Protein AF-A0A6I1QNS4-F1 (afdb_monomer_lite)

Secondary structure (DSSP, 8-state):
--SSHHHHHHHHHHHT------TT--HHHHTSPB--SEEEEEE-BTTBSEEEEEEEE-TTEEEEEEEEE-TTT--EEEEEEETTEEEEE-GGGSS-TTSSTTS---EEEEEEEESS-EEEEEEEEE-TTS----EEEEEEEEEE----SS--S-HHHHT-EEEPB----SS-S----SSS-EEE-S-GGGBEEEHHHHHHHHHHHHHHHHHSTTSPPEEE---B-TTS--TTTTT-TT--SS-TT--BSSEEEEEPPBSSS--SS--SS-EETTEE-S---B-HHHHHHHHHHHTTSTTEEEEE--HHHHHHHHHHHHHHTTT-HHHHHHHHHHEE--SGGGT-TT-SSEEEEEE-SSS-------

Structure (mmCIF, N/CA/C/O backbone):
data_AF-A0A6I1QNS4-F1
#
_entry.id   AF-A0A6I1QNS4-F1
#
loop_
_atom_site.group_PDB
_atom_site.id
_atom_site.type_symbol
_atom_site.label_atom_id
_atom_site.label_alt_id
_atom_site.label_comp_id
_atom_site.label_asym_id
_atom_site.label_entity_id
_atom_site.label_seq_id
_atom_site.pdbx_PDB_ins_code
_atom_site.Cartn_x
_atom_site.Cartn_y
_atom_site.Cartn_z
_atom_site.occupancy
_atom_site.B_iso_or_equiv
_atom_site.auth_seq_id
_atom_site.auth_comp_id
_atom_site.auth_asym_id
_atom_site.auth_atom_id
_atom_site.pdbx_PDB_model_num
ATOM 1 N N . MET A 1 1 ? -56.800 -4.137 6.127 1.00 51.72 1 MET A N 1
ATOM 2 C CA . MET A 1 1 ? -55.961 -4.199 7.348 1.00 51.72 1 MET A CA 1
ATOM 3 C C . MET A 1 1 ? -54.729 -5.123 7.245 1.00 51.72 1 MET A C 1
ATOM 5 O O . MET A 1 1 ? -53.985 -5.207 8.206 1.00 51.72 1 MET A O 1
ATOM 9 N N . ALA A 1 2 ? -54.410 -5.740 6.095 1.00 52.62 2 ALA A N 1
ATOM 10 C CA . ALA A 1 2 ? -53.298 -6.706 5.980 1.00 52.62 2 ALA A CA 1
ATOM 11 C C . ALA A 1 2 ? -51.924 -6.130 5.543 1.00 52.62 2 ALA A C 1
ATOM 13 O O . ALA A 1 2 ? -50.971 -6.883 5.382 1.00 52.62 2 ALA A O 1
ATOM 14 N N . ARG A 1 3 ? -51.786 -4.809 5.337 1.00 49.75 3 ARG A N 1
ATOM 15 C CA . ARG A 1 3 ? -50.535 -4.186 4.838 1.00 49.75 3 ARG A CA 1
ATOM 16 C C . ARG A 1 3 ? -49.610 -3.605 5.918 1.00 49.75 3 ARG A C 1
ATOM 18 O O . ARG A 1 3 ? -48.490 -3.236 5.596 1.00 49.75 3 ARG A O 1
ATOM 25 N N . PHE A 1 4 ? -50.031 -3.575 7.184 1.00 48.12 4 PHE A N 1
ATOM 26 C CA . PHE A 1 4 ? -49.210 -3.050 8.289 1.00 48.12 4 PHE A CA 1
ATOM 27 C C . PHE A 1 4 ? -48.364 -4.115 9.014 1.00 48.12 4 PHE A C 1
ATOM 29 O O . PHE A 1 4 ? -47.411 -3.764 9.700 1.00 48.12 4 PHE A O 1
ATOM 36 N N . ALA A 1 5 ? -48.635 -5.411 8.820 1.00 50.16 5 ALA A N 1
ATOM 37 C CA . ALA A 1 5 ? -47.920 -6.485 9.521 1.00 50.16 5 ALA A CA 1
ATOM 38 C C . ALA A 1 5 ? -46.567 -6.877 8.883 1.00 50.16 5 ALA A C 1
ATOM 40 O O . ALA A 1 5 ? -45.706 -7.430 9.562 1.00 50.16 5 ALA A O 1
ATOM 41 N N . LEU A 1 6 ? -46.335 -6.562 7.601 1.00 46.62 6 LEU A N 1
ATOM 42 C CA . LEU A 1 6 ? -45.093 -6.943 6.906 1.00 46.62 6 LEU A CA 1
ATOM 43 C C . LEU A 1 6 ? -43.906 -6.010 7.222 1.00 46.62 6 LEU A C 1
ATOM 45 O O . LEU A 1 6 ? -42.753 -6.422 7.118 1.00 46.62 6 LEU A O 1
ATOM 49 N N . ALA A 1 7 ? -44.171 -4.768 7.645 1.00 48.00 7 ALA A N 1
ATOM 50 C CA . ALA A 1 7 ? -43.130 -3.782 7.943 1.00 48.00 7 ALA A CA 1
ATOM 51 C C . ALA A 1 7 ? -42.441 -4.021 9.303 1.00 48.00 7 ALA A C 1
ATOM 53 O O . ALA A 1 7 ? -41.241 -3.786 9.430 1.00 48.00 7 ALA A O 1
ATOM 54 N N . CYS A 1 8 ? -43.152 -4.561 10.301 1.00 45.47 8 CYS A N 1
ATOM 55 C CA . CYS A 1 8 ? -42.555 -4.894 11.601 1.00 45.47 8 CYS A CA 1
ATOM 56 C C . CYS A 1 8 ? -41.696 -6.168 11.563 1.00 45.47 8 CYS A C 1
ATOM 58 O O . CYS A 1 8 ? -40.714 -6.260 12.299 1.00 45.47 8 CYS A O 1
ATOM 60 N N . LEU A 1 9 ? -41.998 -7.125 10.676 1.00 42.09 9 LEU A N 1
ATOM 61 C CA . LEU A 1 9 ? -41.215 -8.361 10.568 1.00 42.09 9 LEU A CA 1
ATOM 62 C C . LEU A 1 9 ? -39.842 -8.122 9.911 1.00 42.09 9 LEU A C 1
ATOM 64 O O . LEU A 1 9 ? -38.846 -8.711 10.324 1.00 42.09 9 LEU A O 1
ATOM 68 N N . ALA A 1 10 ? -39.757 -7.192 8.952 1.00 46.44 10 ALA A N 1
ATOM 69 C CA . ALA A 1 10 ? -38.488 -6.808 8.328 1.00 46.44 10 ALA A CA 1
ATOM 70 C C . ALA A 1 10 ? -37.536 -6.086 9.305 1.00 46.44 10 ALA A C 1
ATOM 72 O O . ALA A 1 10 ? -36.325 -6.286 9.235 1.00 46.44 10 ALA A O 1
ATOM 73 N N . ALA A 1 11 ? -38.065 -5.302 10.253 1.00 45.59 11 ALA A N 1
ATOM 74 C CA . ALA A 1 11 ? -37.259 -4.642 11.283 1.00 45.59 11 ALA A CA 1
ATOM 75 C C . ALA A 1 11 ? -36.742 -5.624 12.357 1.00 45.59 11 ALA A C 1
ATOM 77 O O . ALA A 1 11 ? -35.624 -5.466 12.847 1.00 45.59 11 ALA A O 1
ATOM 78 N N . ALA A 1 12 ? -37.505 -6.675 12.678 1.00 42.62 12 ALA A N 1
ATOM 79 C CA . ALA A 1 12 ? -37.111 -7.683 13.667 1.00 42.62 12 ALA A CA 1
ATOM 80 C C . ALA A 1 12 ? -36.077 -8.696 13.131 1.00 42.62 12 ALA A C 1
ATOM 82 O O . ALA A 1 12 ? -35.224 -9.165 13.883 1.00 42.62 12 ALA A O 1
ATOM 83 N N . ILE A 1 13 ? -36.078 -8.988 11.824 1.00 43.97 13 ILE A N 1
ATOM 84 C CA . ILE A 1 13 ? -35.098 -9.905 11.207 1.00 43.97 13 ILE A CA 1
ATOM 85 C C . ILE A 1 13 ? -33.692 -9.276 11.116 1.00 43.97 13 ILE A C 1
ATOM 87 O O . ILE A 1 13 ? -32.691 -9.990 11.154 1.00 43.97 13 ILE A O 1
ATOM 91 N N . VAL A 1 14 ? -33.580 -7.943 11.099 1.00 46.66 14 VAL A N 1
ATOM 92 C CA . VAL A 1 14 ? -32.274 -7.256 11.175 1.00 46.66 14 VAL A CA 1
ATOM 93 C C . VAL A 1 14 ? -31.666 -7.340 12.585 1.00 46.66 14 VAL A C 1
ATOM 95 O O . VAL A 1 14 ? -30.443 -7.345 12.721 1.00 46.66 14 VAL A O 1
ATOM 98 N N . ALA A 1 15 ? -32.491 -7.481 13.629 1.00 45.38 15 ALA A N 1
ATOM 99 C CA . ALA A 1 15 ? -32.039 -7.584 15.019 1.00 45.38 15 ALA A CA 1
ATOM 100 C C . ALA A 1 15 ? -31.653 -9.015 15.445 1.00 45.38 15 ALA A C 1
ATOM 102 O O . ALA A 1 15 ? -30.905 -9.184 16.406 1.00 45.38 15 ALA A O 1
ATOM 103 N N . ALA A 1 16 ? -32.112 -10.039 14.717 1.00 43.81 16 ALA A N 1
ATOM 104 C CA . ALA A 1 16 ? -31.893 -11.449 15.041 1.00 43.81 16 ALA A CA 1
ATOM 105 C C . ALA A 1 16 ? -31.040 -12.192 13.998 1.00 43.81 16 ALA A C 1
ATOM 107 O O . ALA A 1 16 ? -31.174 -13.405 13.829 1.00 43.81 16 ALA A O 1
ATOM 108 N N . ILE A 1 17 ? -30.087 -11.505 13.352 1.00 50.22 17 ILE A N 1
ATOM 109 C CA . ILE A 1 17 ? -28.859 -12.190 12.927 1.00 50.22 17 ILE A CA 1
ATOM 110 C C . ILE A 1 17 ? -28.134 -12.551 14.223 1.00 50.22 17 ILE A C 1
ATOM 112 O O . ILE A 1 17 ? -27.251 -11.831 14.688 1.00 50.22 17 ILE A O 1
ATOM 116 N N . SER A 1 18 ? -28.600 -13.642 14.838 1.00 47.78 18 SER A N 1
ATOM 117 C CA . SER A 1 18 ? -27.928 -14.343 15.914 1.00 47.78 18 SER A CA 1
ATOM 118 C C . SER A 1 18 ? -26.488 -14.499 15.472 1.00 47.78 18 SER A C 1
ATOM 120 O O . SER A 1 18 ? -26.181 -15.108 14.444 1.00 47.78 18 SER A O 1
ATOM 122 N N . LEU A 1 19 ? -25.623 -13.793 16.183 1.00 59.31 19 LEU A N 1
ATOM 123 C CA . LEU A 1 19 ? -24.206 -13.765 15.929 1.00 59.31 19 LEU A CA 1
ATOM 124 C C . LEU A 1 19 ? -23.691 -15.141 16.312 1.00 59.31 19 LEU A C 1
ATOM 126 O O . LEU A 1 19 ? -23.313 -15.340 17.465 1.00 59.31 19 LEU A O 1
ATOM 130 N N . SER A 1 20 ? -23.718 -16.081 15.366 1.00 64.06 20 SER A N 1
ATOM 131 C CA . SER A 1 20 ? -23.067 -17.370 15.551 1.00 64.06 20 SER A CA 1
ATOM 132 C C . SER A 1 20 ? -21.679 -17.108 16.135 1.00 64.06 20 SER A C 1
ATOM 134 O O . SER A 1 20 ? -20.998 -16.184 15.660 1.00 64.06 20 SER A O 1
ATOM 136 N N . PRO A 1 21 ? -21.287 -17.838 17.195 1.00 69.50 21 PRO A N 1
ATOM 137 C CA . PRO A 1 21 ? -19.999 -17.634 17.834 1.00 69.50 21 PRO A CA 1
ATOM 138 C C . PRO A 1 21 ? -18.914 -17.657 16.760 1.00 69.50 21 PRO A C 1
ATOM 140 O O . PRO A 1 21 ? -18.865 -18.553 15.915 1.00 69.50 21 PRO A O 1
ATOM 143 N N . VAL A 1 22 ? -18.102 -16.602 16.737 1.00 76.19 22 VAL A N 1
ATOM 144 C CA . VAL A 1 22 ? -16.990 -16.513 15.796 1.00 76.19 22 VAL A CA 1
ATOM 145 C C . VAL A 1 22 ? -15.891 -17.414 16.363 1.00 76.19 22 VAL A C 1
ATOM 147 O O . VAL A 1 22 ? -15.526 -17.203 17.519 1.00 76.19 22 VAL A O 1
ATOM 150 N N . PRO A 1 23 ? -15.371 -18.398 15.605 1.00 73.56 23 PRO A N 1
ATOM 151 C CA . PRO A 1 23 ? -14.479 -19.437 16.136 1.00 73.56 23 PRO A CA 1
ATOM 152 C C . PRO A 1 23 ? -13.244 -18.904 16.879 1.00 73.56 23 PRO A C 1
ATOM 154 O O . PRO A 1 23 ? -12.744 -19.557 17.786 1.00 73.56 23 PRO A O 1
ATOM 157 N N . ASP A 1 24 ? -12.787 -17.704 16.516 1.00 75.81 24 ASP A N 1
ATOM 158 C CA . ASP A 1 24 ? -11.538 -17.105 16.995 1.00 75.81 24 ASP A CA 1
ATOM 159 C C . ASP A 1 24 ? -11.734 -16.048 18.104 1.00 75.81 24 ASP A C 1
ATOM 161 O O . ASP A 1 24 ? -10.838 -15.242 18.374 1.00 75.81 24 ASP A O 1
ATOM 165 N N . GLU A 1 25 ? -12.911 -15.983 18.732 1.00 85.56 25 GLU A N 1
ATOM 166 C CA . GLU A 1 25 ? -13.167 -15.026 19.811 1.00 85.56 25 GLU A CA 1
ATOM 167 C C . GLU A 1 25 ? -12.559 -15.499 21.142 1.00 85.56 25 GLU A C 1
ATOM 169 O O . GLU A 1 25 ? -13.050 -16.428 21.779 1.00 85.56 25 GLU A O 1
ATOM 174 N N . THR A 1 26 ? -11.486 -14.837 21.588 1.00 88.12 26 THR A N 1
ATOM 175 C CA . THR A 1 26 ? -10.891 -15.103 22.906 1.00 88.12 26 THR A CA 1
ATOM 176 C C . THR A 1 26 ? -11.773 -14.553 24.028 1.00 88.12 26 THR A C 1
ATOM 178 O O . THR A 1 26 ? -12.468 -13.552 23.845 1.00 88.12 26 THR A O 1
ATOM 181 N N . ALA A 1 27 ? -11.690 -15.145 25.225 1.00 86.88 27 ALA A N 1
ATOM 182 C CA . ALA A 1 27 ? -12.398 -14.645 26.409 1.00 86.88 27 ALA A CA 1
ATOM 183 C C . ALA A 1 27 ? -12.079 -13.165 26.696 1.00 86.88 27 ALA A C 1
ATOM 185 O O . ALA A 1 27 ? -12.963 -12.378 27.024 1.00 86.88 27 ALA A O 1
ATOM 186 N N . GLU A 1 28 ? -10.825 -12.760 26.487 1.00 86.88 28 GLU A N 1
ATOM 187 C CA . GLU A 1 28 ? -10.403 -11.370 26.659 1.00 86.88 28 GLU A CA 1
ATOM 188 C C . GLU A 1 28 ? -11.039 -10.422 25.629 1.00 86.88 28 GLU A C 1
ATOM 190 O O . GLU A 1 28 ? -11.330 -9.273 25.945 1.00 86.88 28 GLU A O 1
ATOM 195 N N . ALA A 1 29 ? -11.246 -10.869 24.385 1.00 86.12 29 ALA A N 1
ATOM 196 C CA . ALA A 1 29 ? -11.962 -10.076 23.388 1.00 86.12 29 ALA A CA 1
ATOM 197 C C . ALA A 1 29 ? -13.460 -9.994 23.719 1.00 86.12 29 ALA A C 1
ATOM 199 O O . ALA A 1 29 ? -14.061 -8.933 23.548 1.00 86.12 29 ALA A O 1
ATOM 200 N N . ALA A 1 30 ? -14.044 -11.085 24.226 1.00 89.69 30 ALA A N 1
ATOM 201 C CA . ALA A 1 30 ? -15.447 -11.159 24.633 1.00 89.69 30 ALA A CA 1
ATOM 202 C C . ALA A 1 30 ? -15.786 -10.225 25.810 1.00 89.69 30 ALA A C 1
ATOM 204 O O . ALA A 1 30 ? -16.920 -9.758 25.908 1.00 89.69 30 ALA A O 1
ATOM 205 N N . ALA A 1 31 ? -14.804 -9.904 26.661 1.00 93.00 31 ALA A N 1
ATOM 206 C CA . ALA A 1 31 ? -14.949 -8.940 27.752 1.00 93.00 31 ALA A CA 1
ATOM 207 C C . ALA A 1 31 ? -15.070 -7.477 27.275 1.00 93.00 31 ALA A C 1
ATOM 209 O O . ALA A 1 31 ? -15.537 -6.621 28.026 1.00 93.00 31 ALA A O 1
ATOM 210 N N . CYS A 1 32 ? -14.671 -7.171 26.035 1.00 94.81 32 CYS A N 1
ATOM 211 C CA . CYS A 1 32 ? -14.735 -5.817 25.491 1.00 94.81 32 CYS A CA 1
ATOM 212 C C . CYS A 1 32 ? -16.101 -5.516 24.846 1.00 94.81 32 CYS A C 1
ATOM 214 O O . CYS A 1 32 ? -16.663 -6.361 24.135 1.00 94.81 32 CYS A O 1
ATOM 216 N N . PRO A 1 33 ? -16.634 -4.288 25.005 1.00 95.12 33 PRO A N 1
ATOM 217 C CA . PRO A 1 33 ? -17.876 -3.882 24.362 1.00 95.12 33 PRO A CA 1
ATOM 218 C C . PRO A 1 33 ? -17.777 -3.991 22.838 1.00 95.12 33 PRO A C 1
ATOM 220 O O . PRO A 1 33 ? -16.801 -3.568 22.215 1.00 95.12 33 PRO A O 1
ATOM 223 N N . PHE A 1 34 ? -18.821 -4.538 22.215 1.00 94.94 34 PHE A N 1
ATOM 224 C CA . PHE A 1 34 ? -18.910 -4.593 20.760 1.00 94.94 34 PHE A CA 1
ATOM 225 C C . PHE A 1 34 ? -19.154 -3.198 20.174 1.00 94.94 34 PHE A C 1
ATOM 227 O O . PHE A 1 34 ? -19.971 -2.426 20.686 1.00 94.94 34 PHE A O 1
ATOM 234 N N . ARG A 1 35 ? -18.474 -2.895 19.064 1.00 95.62 35 ARG A N 1
ATOM 235 C CA . ARG A 1 35 ? -18.702 -1.685 18.269 1.00 95.62 35 ARG A CA 1
ATOM 236 C C . ARG A 1 35 ? -18.952 -2.054 16.811 1.00 95.62 35 ARG A C 1
ATOM 238 O O . ARG A 1 35 ? -18.122 -2.678 16.150 1.00 95.62 35 ARG A O 1
ATOM 245 N N . ALA A 1 36 ? -20.128 -1.672 16.320 1.00 93.62 36 ALA A N 1
ATOM 246 C CA . ALA A 1 36 ? -20.493 -1.813 14.916 1.00 93.62 36 ALA A CA 1
ATOM 247 C C . ALA A 1 36 ? -19.760 -0.768 14.047 1.00 93.62 36 ALA A C 1
ATOM 249 O O . ALA A 1 36 ? -19.302 0.249 14.578 1.00 93.62 36 ALA A O 1
ATOM 250 N N . PRO A 1 37 ? -19.671 -0.969 12.717 1.00 94.31 37 PRO A N 1
ATOM 251 C CA . PRO A 1 37 ? -19.212 0.072 11.801 1.00 94.31 37 PRO A CA 1
ATOM 252 C C . PRO A 1 37 ? -19.987 1.380 12.005 1.00 94.31 37 PRO A C 1
ATOM 254 O O . PRO A 1 37 ? -21.213 1.369 12.098 1.00 94.31 37 PRO A O 1
ATOM 257 N N . GLY A 1 38 ? -19.273 2.497 12.096 1.00 94.19 38 GLY A N 1
ATOM 258 C CA . GLY A 1 38 ? -19.829 3.792 12.468 1.00 94.19 38 GLY A CA 1
ATOM 259 C C . GLY A 1 38 ? -18.807 4.684 13.164 1.00 94.19 38 GLY A C 1
ATOM 260 O O . GLY A 1 38 ? -17.620 4.369 13.223 1.00 94.19 38 GLY A O 1
ATOM 261 N N . ASN A 1 39 ? -19.285 5.812 13.678 1.00 93.75 39 ASN A N 1
ATOM 262 C CA . ASN A 1 39 ? -18.501 6.721 14.501 1.00 93.75 39 ASN A CA 1
ATOM 263 C C . ASN A 1 39 ? -19.043 6.690 15.923 1.00 93.75 39 ASN A C 1
ATOM 265 O O . ASN A 1 39 ? -20.248 6.839 16.112 1.00 93.75 39 ASN A O 1
ATOM 269 N N . HIS A 1 40 ? -18.151 6.552 16.893 1.00 93.31 40 HIS A N 1
ATOM 270 C CA . HIS A 1 40 ? -18.481 6.447 18.307 1.00 93.31 40 HIS A CA 1
ATOM 271 C C . HIS A 1 40 ? -17.692 7.513 19.066 1.00 93.31 40 HIS A C 1
ATOM 273 O O . HIS A 1 40 ? -16.488 7.658 18.848 1.00 93.31 40 HIS A O 1
ATOM 279 N N . GLY A 1 41 ? -18.378 8.303 19.890 1.00 91.00 41 GLY A N 1
ATOM 280 C CA . GLY A 1 41 ? -17.734 9.246 20.803 1.00 91.00 41 GLY A CA 1
ATOM 281 C C . GLY A 1 41 ? -17.367 8.520 22.087 1.00 91.00 41 GLY A C 1
ATOM 282 O O . GLY A 1 41 ? -18.236 7.915 22.708 1.00 91.00 41 GLY A O 1
ATOM 283 N N . GLU A 1 42 ? -16.096 8.566 22.459 1.00 92.00 42 GLU A N 1
ATOM 284 C CA . GLU A 1 42 ? -15.540 7.837 23.596 1.00 92.00 42 GLU A CA 1
ATOM 285 C C . GLU A 1 42 ? -14.620 8.772 24.399 1.00 92.00 42 GLU A C 1
ATOM 287 O O . GLU A 1 42 ? -14.333 9.904 23.988 1.00 92.00 42 GLU A O 1
ATOM 292 N N . ARG A 1 43 ? -14.176 8.337 25.578 1.00 89.00 43 ARG A N 1
ATOM 293 C CA . ARG A 1 43 ? -13.316 9.147 26.444 1.00 89.00 43 ARG A CA 1
ATOM 294 C C . ARG A 1 43 ? -12.463 8.255 27.334 1.00 89.00 43 ARG A C 1
ATOM 296 O O . ARG A 1 43 ? -13.002 7.464 28.102 1.00 89.00 43 ARG A O 1
ATOM 303 N N . LEU A 1 44 ? -11.151 8.479 27.296 1.00 84.94 44 LEU A N 1
ATOM 304 C CA . LEU A 1 44 ? -10.251 7.960 28.321 1.00 84.94 44 LEU A CA 1
ATOM 305 C C . LEU A 1 44 ? -10.409 8.793 29.599 1.00 84.94 44 LEU A C 1
ATOM 307 O O . LEU A 1 44 ? -10.711 9.989 29.540 1.00 84.94 44 LEU A O 1
ATOM 311 N N . THR A 1 45 ? -10.173 8.185 30.761 1.00 82.38 45 THR A N 1
ATOM 312 C CA . THR A 1 45 ? -10.156 8.876 32.064 1.00 82.38 45 THR A CA 1
ATOM 313 C C . THR A 1 45 ? -8.836 8.623 32.783 1.00 82.38 45 THR A C 1
ATOM 315 O O . THR A 1 45 ? -8.075 7.738 32.408 1.00 82.38 45 THR A O 1
ATOM 318 N N . SER A 1 46 ? -8.533 9.380 33.839 1.00 77.50 46 SER A N 1
ATOM 319 C CA . SER A 1 46 ? -7.234 9.260 34.532 1.00 77.50 46 SER A CA 1
ATOM 320 C C . SER A 1 46 ? -7.106 7.929 35.268 1.00 77.50 46 SER A C 1
ATOM 322 O O . SER A 1 46 ? -6.016 7.392 35.418 1.00 77.50 46 SER A O 1
ATOM 324 N N . SER A 1 47 ? -8.244 7.362 35.663 1.00 77.25 47 SER A N 1
ATOM 325 C CA . SER A 1 47 ? -8.382 6.012 36.205 1.00 77.25 47 SER A CA 1
ATOM 326 C C . SER A 1 47 ? -8.379 4.906 35.142 1.00 77.25 47 SER A C 1
ATOM 328 O O . SER A 1 47 ? -8.373 3.729 35.497 1.00 77.25 47 SER A O 1
ATOM 330 N N . LYS A 1 48 ? -8.419 5.254 33.848 1.00 82.38 48 LYS A N 1
ATOM 331 C CA . LYS A 1 48 ? -8.556 4.316 32.731 1.00 82.38 48 LYS A CA 1
ATOM 332 C C . LYS A 1 48 ? -7.816 4.832 31.494 1.00 82.38 48 LYS A C 1
ATOM 334 O O . LYS A 1 48 ? -8.402 5.431 30.594 1.00 82.38 48 LYS A O 1
ATOM 339 N N . LEU A 1 49 ? -6.517 4.546 31.442 1.00 86.81 49 LEU A N 1
ATOM 340 C CA . LEU A 1 49 ? -5.638 4.935 30.331 1.00 86.81 49 LEU A CA 1
ATOM 341 C C . LEU A 1 49 ? -5.775 4.037 29.094 1.00 86.81 49 LEU A C 1
ATOM 343 O O . LEU A 1 49 ? -5.091 4.254 28.098 1.00 86.81 49 LEU A O 1
ATOM 347 N N . THR A 1 50 ? -6.627 3.012 29.147 1.00 91.56 50 THR A N 1
ATOM 348 C CA . THR A 1 50 ? -6.889 2.111 28.023 1.00 91.56 50 THR A CA 1
ATOM 349 C C . THR A 1 50 ? -8.368 1.760 27.951 1.00 91.56 50 THR A C 1
ATOM 351 O O . THR A 1 50 ? -8.949 1.242 28.905 1.00 91.56 50 THR A O 1
ATOM 354 N N . ASP A 1 51 ? -8.963 1.998 26.791 1.00 94.19 51 ASP A N 1
ATOM 355 C CA . ASP A 1 51 ? -10.245 1.442 26.390 1.00 94.19 51 ASP A CA 1
ATOM 356 C C . ASP A 1 51 ? -10.030 0.210 25.519 1.00 94.19 51 ASP A C 1
ATOM 358 O O . ASP A 1 51 ? -9.033 0.094 24.806 1.00 94.19 51 ASP A O 1
ATOM 362 N N . CYS A 1 52 ? -10.993 -0.706 25.545 1.00 96.12 52 CYS A N 1
ATOM 363 C CA . CYS A 1 52 ? -11.004 -1.844 24.645 1.00 96.12 52 CYS A CA 1
ATOM 364 C C . CYS A 1 52 ? -12.366 -2.003 23.979 1.00 96.12 52 CYS A C 1
ATOM 366 O O . CYS A 1 52 ? -13.409 -1.714 24.565 1.00 96.12 52 CYS A O 1
ATOM 368 N N . PHE A 1 53 ? -12.346 -2.492 22.747 1.00 96.25 53 PHE A N 1
ATOM 369 C CA . PHE A 1 53 ? -13.510 -2.700 21.906 1.00 96.25 53 PHE A CA 1
ATOM 370 C C . PHE A 1 53 ? -13.385 -4.011 21.160 1.00 96.25 53 PHE A C 1
ATOM 372 O O . PHE A 1 53 ? -12.293 -4.462 20.814 1.00 96.25 53 PHE A O 1
ATOM 379 N N . ARG A 1 54 ? -14.531 -4.595 20.841 1.00 95.31 54 ARG A N 1
ATOM 380 C CA . ARG A 1 54 ? -14.616 -5.769 19.990 1.00 95.31 54 ARG A CA 1
ATOM 381 C C . ARG A 1 54 ? -15.174 -5.385 18.625 1.00 95.31 54 ARG A C 1
ATOM 383 O O . ARG A 1 54 ? -16.291 -4.874 18.527 1.00 95.31 54 ARG A O 1
ATOM 390 N N . VAL A 1 55 ? -14.410 -5.664 17.570 1.00 95.12 55 VAL A N 1
ATOM 391 C CA . VAL A 1 55 ? -14.752 -5.343 16.177 1.00 95.12 55 VAL A CA 1
ATOM 392 C C . VAL A 1 55 ? -14.789 -6.623 15.353 1.00 95.12 55 VAL A C 1
ATOM 394 O O . VAL A 1 55 ? -13.850 -7.415 15.367 1.00 95.12 55 VAL A O 1
ATOM 397 N N . ARG A 1 56 ? -15.878 -6.840 14.613 1.00 93.44 56 ARG A N 1
ATOM 398 C CA . ARG A 1 56 ? -16.015 -7.996 13.715 1.00 93.44 56 ARG A CA 1
ATOM 399 C C . ARG A 1 56 ? -15.623 -7.632 12.294 1.00 93.44 56 ARG A C 1
ATOM 401 O O . ARG A 1 56 ? -16.093 -6.629 11.765 1.00 93.44 56 ARG A O 1
ATOM 408 N N . ALA A 1 57 ? -14.841 -8.498 11.663 1.00 91.31 57 ALA A N 1
ATOM 409 C CA . ALA A 1 57 ? -14.542 -8.430 10.241 1.00 91.31 57 ALA A CA 1
ATOM 410 C C . ALA A 1 57 ? -15.036 -9.696 9.539 1.00 91.31 57 ALA A C 1
ATOM 412 O O . ALA A 1 57 ? -14.923 -10.804 10.069 1.00 91.31 57 ALA A O 1
ATOM 413 N N . ARG A 1 58 ? -15.610 -9.526 8.347 1.00 92.06 58 ARG A N 1
ATOM 414 C CA . ARG A 1 58 ? -16.074 -10.643 7.516 1.00 92.06 58 ARG A CA 1
ATOM 415 C C . ARG A 1 58 ? -15.004 -11.014 6.481 1.00 92.06 58 ARG A C 1
ATOM 417 O O . ARG A 1 58 ? -14.213 -10.146 6.110 1.00 92.06 58 ARG A O 1
ATOM 424 N N . PRO A 1 59 ? -15.018 -12.255 5.961 1.00 89.44 59 PRO A N 1
ATOM 425 C CA . PRO A 1 59 ? -14.165 -12.654 4.847 1.00 89.44 59 PRO A CA 1
ATOM 426 C C . PRO A 1 59 ? -14.220 -11.654 3.688 1.00 89.44 59 PRO A C 1
ATOM 428 O O . PRO A 1 59 ? -15.305 -11.231 3.279 1.00 89.44 59 PRO A O 1
ATOM 431 N N . GLY A 1 60 ? -13.056 -11.275 3.161 1.00 87.31 60 GLY A N 1
ATOM 432 C CA . GLY A 1 60 ? -12.950 -10.355 2.026 1.00 87.31 60 GLY A CA 1
ATOM 433 C C . GLY A 1 60 ? -13.378 -8.920 2.345 1.00 87.31 60 GLY A C 1
ATOM 434 O O . GLY A 1 60 ? -13.705 -8.158 1.433 1.00 87.31 60 GLY A O 1
ATOM 435 N N . GLN A 1 61 ? -13.423 -8.539 3.626 1.00 90.06 61 GLN A N 1
ATOM 436 C CA . GLN A 1 61 ? -13.595 -7.150 4.035 1.00 90.06 61 GLN A CA 1
ATOM 437 C C . GLN A 1 61 ? -12.290 -6.576 4.571 1.00 90.06 61 GLN A C 1
ATOM 439 O O . GLN A 1 61 ? -11.647 -7.161 5.444 1.00 90.06 61 GLN A O 1
ATOM 444 N N . LEU A 1 62 ? -11.946 -5.396 4.065 1.00 89.94 62 LEU A N 1
ATOM 445 C CA . LEU A 1 62 ? -10.995 -4.512 4.708 1.00 89.94 62 LEU A CA 1
ATOM 446 C C . LEU A 1 62 ? -11.750 -3.709 5.764 1.00 89.94 62 LEU A C 1
ATOM 448 O O . LEU A 1 62 ? -12.640 -2.920 5.434 1.00 89.94 62 LEU A O 1
ATOM 452 N N . THR A 1 63 ? -11.397 -3.930 7.021 1.00 91.62 63 THR A N 1
ATOM 453 C CA . THR A 1 63 ? -11.892 -3.154 8.152 1.00 91.62 63 THR A CA 1
ATOM 454 C C . THR A 1 63 ? -10.829 -2.144 8.544 1.00 91.62 63 THR A C 1
ATOM 456 O O . THR A 1 63 ? -9.669 -2.498 8.731 1.00 91.62 63 THR A O 1
ATOM 459 N N . THR A 1 64 ? -11.226 -0.886 8.677 1.00 91.12 64 THR A N 1
ATOM 460 C CA . THR A 1 64 ? -10.365 0.197 9.143 1.00 91.12 64 THR A CA 1
ATOM 461 C C . THR A 1 64 ? -10.910 0.727 10.455 1.00 91.12 64 THR A C 1
ATOM 463 O O . THR A 1 64 ? -12.094 1.057 10.554 1.00 91.12 64 THR A O 1
ATOM 466 N N . VAL A 1 65 ? -10.027 0.836 11.436 1.00 91.94 65 VAL A N 1
ATOM 467 C CA . VAL A 1 65 ? -10.279 1.473 12.723 1.00 91.94 65 VAL A CA 1
ATOM 468 C C . VAL A 1 65 ? -9.471 2.762 12.772 1.00 91.94 65 VAL A C 1
ATOM 470 O O . VAL A 1 65 ? -8.290 2.759 12.440 1.00 91.94 65 VAL A O 1
ATOM 473 N N . THR A 1 66 ? -10.104 3.859 13.163 1.00 91.25 66 THR A N 1
ATOM 474 C CA . THR A 1 66 ? -9.482 5.176 13.327 1.00 91.25 66 THR A CA 1
ATOM 475 C C . THR A 1 66 ? -9.797 5.714 14.710 1.00 91.25 66 THR A C 1
ATOM 477 O O . THR A 1 66 ? -10.928 5.583 15.173 1.00 91.25 66 THR A O 1
ATOM 480 N N . VAL A 1 67 ? -8.836 6.374 15.332 1.00 90.69 67 VAL A N 1
ATOM 481 C CA . VAL A 1 67 ? -8.997 7.126 16.572 1.00 90.69 67 VAL A CA 1
ATOM 482 C C . VAL A 1 67 ? -8.616 8.563 16.262 1.00 90.69 67 VAL A C 1
ATOM 484 O O . VAL A 1 67 ? -7.471 8.837 15.916 1.00 90.69 67 VAL A O 1
ATOM 487 N N . THR A 1 68 ? -9.585 9.470 16.332 1.00 89.31 68 THR A N 1
ATOM 488 C CA . THR A 1 68 ? -9.359 10.911 16.161 1.00 89.31 68 THR A CA 1
ATOM 489 C C . THR A 1 68 ? -9.445 11.602 17.511 1.00 89.31 68 THR A C 1
ATOM 491 O O . THR A 1 68 ? -10.387 11.346 18.261 1.00 89.31 68 THR A O 1
ATOM 494 N N . PHE A 1 69 ? -8.494 12.475 17.817 1.00 88.12 69 PHE A N 1
ATOM 495 C CA . PHE A 1 69 ? -8.381 13.140 19.114 1.00 88.12 69 PHE A CA 1
ATOM 496 C C . PHE A 1 69 ? -7.832 14.561 18.960 1.00 88.12 69 PHE A C 1
ATOM 498 O O . PHE A 1 69 ? -7.300 14.925 17.909 1.00 88.12 69 PHE A O 1
ATOM 505 N N . ASP A 1 70 ? -8.010 15.373 20.002 1.00 83.50 70 ASP A N 1
ATOM 506 C CA . ASP A 1 70 ? -7.410 16.702 20.089 1.00 83.50 70 ASP A CA 1
ATOM 507 C C . ASP A 1 70 ? -5.951 16.572 20.546 1.00 83.50 70 ASP A C 1
ATOM 509 O O . ASP A 1 70 ? -5.663 16.180 21.680 1.00 83.50 70 ASP A O 1
ATOM 513 N N . ASN A 1 71 ? -5.038 16.890 19.632 1.00 72.44 71 ASN A N 1
ATOM 514 C CA . ASN A 1 71 ? -3.597 16.733 19.803 1.00 72.44 71 ASN A CA 1
ATOM 515 C C . ASN A 1 71 ? -2.975 17.752 20.769 1.00 72.44 71 ASN A C 1
ATOM 517 O O . ASN A 1 71 ? -1.833 17.579 21.189 1.00 72.44 71 ASN A O 1
ATOM 521 N N . THR A 1 72 ? -3.720 18.797 21.142 1.00 72.38 72 THR A N 1
ATOM 522 C CA . THR A 1 72 ? -3.286 19.775 22.146 1.00 72.38 72 THR A CA 1
ATOM 523 C C . THR A 1 72 ? -3.423 19.241 23.570 1.00 72.38 72 THR A C 1
ATOM 525 O O . THR A 1 72 ? -2.788 19.765 24.484 1.00 72.38 72 THR A O 1
ATOM 528 N N . ALA A 1 73 ? -4.233 18.193 23.758 1.00 66.69 73 ALA A N 1
ATOM 529 C CA . ALA A 1 73 ? -4.586 17.666 25.069 1.00 66.69 73 ALA A CA 1
ATOM 530 C C . ALA A 1 73 ? -4.012 16.271 25.340 1.00 66.69 73 ALA A C 1
ATOM 532 O O . ALA A 1 73 ? -3.647 15.995 26.479 1.00 66.69 73 ALA A O 1
ATOM 533 N N . VAL A 1 74 ? -3.946 15.387 24.336 1.00 73.69 74 VAL A N 1
ATOM 534 C CA . VAL A 1 74 ? -3.614 13.967 24.543 1.00 73.69 74 VAL A CA 1
ATOM 535 C C . VAL A 1 74 ? -2.831 13.408 23.364 1.00 73.69 74 VAL A C 1
ATOM 537 O O . VAL A 1 74 ? -3.113 13.752 22.219 1.00 73.69 74 VAL A O 1
ATOM 540 N N . ASP A 1 75 ? -1.905 12.493 23.645 1.00 79.00 75 ASP A N 1
ATOM 541 C CA . ASP A 1 75 ? -1.353 11.589 22.637 1.00 79.00 75 ASP A CA 1
ATOM 542 C C . ASP A 1 75 ? -1.978 10.197 22.812 1.00 79.00 75 ASP A C 1
ATOM 544 O O . ASP A 1 75 ? -1.846 9.571 23.872 1.00 79.00 75 ASP A O 1
ATOM 548 N N . MET A 1 76 ? -2.727 9.749 21.801 1.00 85.19 76 MET A N 1
ATOM 549 C CA . MET A 1 76 ? -3.449 8.481 21.823 1.00 85.19 76 MET A CA 1
ATOM 550 C C . MET A 1 76 ? -3.031 7.581 20.673 1.00 85.19 76 MET A C 1
ATOM 552 O O . MET A 1 76 ? -2.899 7.999 19.525 1.00 85.19 76 MET A O 1
ATOM 556 N N . ASN A 1 77 ? -2.965 6.294 20.975 1.00 86.25 77 ASN A N 1
ATOM 557 C CA . ASN A 1 77 ? -2.648 5.255 20.018 1.00 86.25 77 ASN A CA 1
ATOM 558 C C . ASN A 1 77 ? -3.703 4.150 20.067 1.00 86.25 77 ASN A C 1
ATOM 560 O O . ASN A 1 77 ? -4.519 4.061 20.988 1.00 86.25 77 ASN A O 1
ATOM 564 N N . LEU A 1 78 ? -3.693 3.297 19.051 1.00 89.25 78 LEU A N 1
ATOM 565 C CA . LEU A 1 78 ? -4.496 2.103 18.991 1.00 89.25 78 LEU A CA 1
ATOM 566 C C . LEU A 1 78 ? -3.639 0.883 18.651 1.00 89.25 78 LEU A C 1
ATOM 568 O O . LEU A 1 78 ? -2.729 0.936 17.819 1.00 89.25 78 LEU A O 1
ATOM 572 N N . ARG A 1 79 ? -3.998 -0.253 19.248 1.00 89.44 79 ARG A N 1
ATOM 573 C CA . ARG A 1 79 ? -3.502 -1.574 18.857 1.00 89.44 79 ARG A CA 1
ATOM 574 C C . ARG A 1 79 ? -4.647 -2.515 18.538 1.00 89.44 79 ARG A C 1
ATOM 576 O O . ARG A 1 79 ? -5.718 -2.452 19.135 1.00 89.44 79 ARG A O 1
ATOM 583 N N . VAL A 1 80 ? -4.410 -3.409 17.591 1.00 89.19 80 VAL A N 1
ATOM 584 C CA . VAL A 1 80 ? -5.376 -4.409 17.138 1.00 89.19 80 VAL A CA 1
ATOM 585 C C . VAL A 1 80 ? -4.833 -5.793 17.439 1.00 89.19 80 VAL A C 1
ATOM 587 O O . VAL A 1 80 ? -3.704 -6.121 17.087 1.00 89.19 80 VAL A O 1
ATOM 590 N N . ILE A 1 81 ? -5.640 -6.607 18.106 1.00 90.44 81 ILE A N 1
ATOM 591 C CA . ILE A 1 81 ? -5.270 -7.897 18.680 1.00 90.44 81 ILE A CA 1
ATOM 592 C C . ILE A 1 81 ? -6.221 -8.965 18.136 1.00 90.44 81 ILE A C 1
ATOM 594 O O . ILE A 1 81 ? -7.436 -8.771 18.084 1.00 90.44 81 ILE A O 1
ATOM 598 N N . GLN A 1 82 ? -5.669 -10.106 17.728 1.00 90.25 82 GLN A N 1
ATOM 599 C CA . GLN A 1 82 ? -6.421 -11.253 17.213 1.00 90.25 82 GLN A CA 1
ATOM 600 C C . GLN A 1 82 ? -5.825 -12.537 17.784 1.00 90.25 82 GLN A C 1
ATOM 602 O O . GLN A 1 82 ? -4.625 -12.778 17.620 1.00 90.25 82 GLN A O 1
ATOM 607 N N . GLY A 1 83 ? -6.646 -13.361 18.440 1.00 89.00 83 GLY A N 1
ATOM 608 C CA . GLY A 1 83 ? -6.169 -14.592 19.079 1.00 89.00 83 GLY A CA 1
ATOM 609 C C . GLY A 1 83 ? -5.079 -14.332 20.128 1.00 89.00 83 GLY A C 1
ATOM 610 O O . GLY A 1 83 ? -4.071 -15.031 20.144 1.00 89.00 83 GLY A O 1
ATOM 611 N N . GLY A 1 84 ? -5.212 -13.256 20.915 1.00 87.38 84 GLY A N 1
ATOM 612 C CA . GLY A 1 84 ? -4.238 -12.853 21.943 1.00 87.38 84 GLY A CA 1
ATOM 613 C C . GLY A 1 84 ? -2.928 -12.249 21.416 1.00 87.38 84 GLY A C 1
ATOM 614 O O . GLY A 1 84 ? -2.099 -11.805 22.203 1.00 87.38 84 GLY A O 1
ATOM 615 N N . ARG A 1 85 ? -2.722 -12.189 20.094 1.00 85.94 85 ARG A N 1
ATOM 616 C CA . ARG A 1 85 ? -1.520 -11.604 19.485 1.00 85.94 85 ARG A CA 1
ATOM 617 C C . ARG A 1 85 ? -1.808 -10.209 18.958 1.00 85.94 85 ARG A C 1
ATOM 619 O O . ARG A 1 85 ? -2.790 -10.026 18.236 1.00 85.94 85 ARG A O 1
ATOM 626 N N . VAL A 1 86 ? -0.932 -9.251 19.263 1.00 84.69 86 VAL A N 1
ATOM 627 C CA . VAL A 1 86 ? -0.942 -7.944 18.596 1.00 84.69 86 VAL A CA 1
ATOM 628 C C . VAL A 1 86 ? -0.717 -8.193 17.113 1.00 84.69 86 VAL A C 1
ATOM 630 O O . VAL A 1 86 ? 0.304 -8.740 16.706 1.00 84.69 86 VAL A O 1
ATOM 633 N N . ARG A 1 87 ? -1.730 -7.860 16.323 1.00 81.12 87 ARG A N 1
ATOM 634 C CA . ARG A 1 87 ? -1.688 -7.878 14.868 1.00 81.12 87 ARG A CA 1
ATOM 635 C C . ARG A 1 87 ? -1.376 -6.524 14.307 1.00 81.12 87 ARG A C 1
ATOM 637 O O . ARG A 1 87 ? -1.025 -6.491 13.149 1.00 81.12 87 ARG A O 1
ATOM 644 N N . GLY A 1 88 ? -1.561 -5.457 15.074 1.00 74.88 88 GLY A N 1
ATOM 645 C CA . GLY A 1 88 ? -1.487 -4.092 14.597 1.00 74.88 88 GLY A CA 1
ATOM 646 C C . GLY A 1 88 ? -1.182 -3.111 15.703 1.00 74.88 88 GLY A C 1
ATOM 647 O O . GLY A 1 88 ? -1.712 -3.259 16.800 1.00 74.88 88 GLY A O 1
ATOM 648 N N . LEU A 1 89 ? -0.385 -2.100 15.396 1.00 74.00 89 LEU A N 1
ATOM 649 C CA . LEU A 1 89 ? -0.118 -0.956 16.252 1.00 74.00 89 LEU A CA 1
ATOM 650 C C . LEU A 1 89 ? 0.016 0.264 15.337 1.00 74.00 89 LEU A C 1
ATOM 652 O O . LEU A 1 89 ? 0.594 0.143 14.252 1.00 74.00 89 LEU A O 1
ATOM 656 N N . SER A 1 90 ? -0.540 1.410 15.725 1.00 69.94 90 SER A N 1
ATOM 657 C CA . SER A 1 90 ? -0.191 2.659 15.046 1.00 69.94 90 SER A CA 1
ATOM 658 C C . SER A 1 90 ? 1.158 3.155 15.591 1.00 69.94 90 SER A C 1
ATOM 660 O O . SER A 1 90 ? 1.441 2.995 16.768 1.00 69.94 90 SER A O 1
ATOM 662 N N . ASP A 1 91 ? 2.030 3.644 14.717 1.00 61.69 91 ASP A N 1
ATOM 663 C CA . ASP A 1 91 ? 3.511 3.634 14.770 1.00 61.69 91 ASP A CA 1
ATOM 664 C C . ASP A 1 91 ? 4.252 4.220 15.999 1.00 61.69 91 ASP A C 1
ATOM 666 O O . ASP A 1 91 ? 5.476 4.305 15.986 1.00 61.69 91 ASP A O 1
ATOM 670 N N . CYS A 1 92 ? 3.580 4.642 17.064 1.00 58.59 92 CYS A N 1
ATOM 671 C CA . CYS A 1 92 ? 4.204 5.444 18.117 1.00 58.59 92 CYS A CA 1
ATOM 672 C C . CYS A 1 92 ? 5.180 4.716 19.057 1.00 58.59 92 CYS A C 1
ATOM 674 O O . CYS A 1 92 ? 5.988 5.382 19.699 1.00 58.59 92 CYS A O 1
ATOM 676 N N . ASP A 1 93 ? 5.167 3.379 19.133 1.00 49.84 93 ASP A N 1
ATOM 677 C CA . ASP A 1 93 ? 6.188 2.626 19.895 1.00 49.84 93 ASP A CA 1
ATOM 678 C C . ASP A 1 93 ? 7.415 2.276 19.044 1.00 49.84 93 ASP A C 1
ATOM 680 O O . ASP A 1 93 ? 8.339 1.594 19.496 1.00 49.84 93 ASP A O 1
ATOM 684 N N . ALA A 1 94 ? 7.420 2.691 17.780 1.00 50.22 94 ALA A N 1
ATOM 685 C CA . ALA A 1 94 ? 8.490 2.379 16.870 1.00 50.22 94 ALA A CA 1
ATOM 686 C C . ALA A 1 94 ? 9.631 3.419 17.032 1.00 50.22 94 ALA A C 1
ATOM 688 O O . ALA A 1 94 ? 9.368 4.617 17.107 1.00 50.22 94 ALA A O 1
ATOM 689 N N . PRO A 1 95 ? 10.919 3.012 17.069 1.00 39.66 95 PRO A N 1
ATOM 690 C CA . PRO A 1 95 ? 12.079 3.901 17.274 1.00 39.66 95 PRO A CA 1
ATOM 691 C C . PRO A 1 95 ? 12.293 5.050 16.254 1.00 39.66 95 PRO A C 1
ATOM 693 O O . PRO A 1 95 ? 13.294 5.761 16.338 1.00 39.66 95 PRO A O 1
ATOM 696 N N . ILE A 1 96 ? 11.400 5.268 15.284 1.00 40.81 96 ILE A N 1
ATOM 697 C CA . ILE A 1 96 ? 11.410 6.435 14.400 1.00 40.81 96 ILE A CA 1
ATOM 698 C C . ILE A 1 96 ? 10.683 7.552 15.154 1.00 40.81 96 ILE A C 1
ATOM 700 O O . ILE A 1 96 ? 9.469 7.710 15.058 1.00 40.81 96 ILE A O 1
ATOM 704 N N . GLY A 1 97 ? 11.450 8.334 15.915 1.00 39.22 97 GLY A N 1
ATOM 705 C CA . GLY A 1 97 ? 10.987 9.463 16.729 1.00 39.22 97 GLY A CA 1
ATOM 706 C C . GLY A 1 97 ? 10.461 10.667 15.938 1.00 39.22 97 GLY A C 1
ATOM 707 O O . GLY A 1 97 ? 10.818 11.792 16.272 1.00 39.22 97 GLY A O 1
ATOM 708 N N . TRP A 1 98 ? 9.655 10.441 14.897 1.00 41.88 98 TRP A N 1
ATOM 709 C CA . TRP A 1 98 ? 8.994 11.470 14.086 1.00 41.88 98 TRP A CA 1
ATOM 710 C C . TRP A 1 98 ? 7.462 11.395 14.119 1.00 41.88 98 TRP A C 1
ATOM 712 O O . TRP A 1 98 ? 6.830 12.403 13.822 1.00 41.88 98 TRP A O 1
ATOM 722 N N . GLY A 1 99 ? 6.865 10.238 14.440 1.00 46.62 99 GLY A N 1
ATOM 723 C CA . GLY A 1 99 ? 5.402 10.099 14.488 1.00 46.62 99 GLY A CA 1
ATOM 724 C C . GLY A 1 99 ? 4.807 10.846 15.679 1.00 46.62 99 GLY A C 1
ATOM 725 O O . GLY A 1 99 ? 4.038 11.786 15.526 1.00 46.62 99 GLY A O 1
ATOM 726 N N . CYS A 1 100 ? 5.258 10.511 16.887 1.00 52.88 100 CYS A N 1
ATOM 727 C CA . CYS A 1 100 ? 4.488 10.852 18.096 1.00 52.88 100 CYS A CA 1
ATOM 728 C C . CYS A 1 100 ? 5.166 11.936 18.948 1.00 52.88 100 CYS A C 1
ATOM 730 O O . CYS A 1 100 ? 4.659 12.429 19.950 1.00 52.88 100 CYS A O 1
ATOM 732 N N . THR A 1 101 ? 6.311 12.416 18.479 1.00 46.41 101 THR A N 1
ATOM 733 C CA . THR A 1 101 ? 7.093 13.495 19.077 1.00 46.41 101 THR A CA 1
ATOM 734 C C . THR A 1 101 ? 6.643 14.846 18.523 1.00 46.41 101 THR A C 1
ATOM 736 O O . THR A 1 101 ? 7.237 15.409 17.606 1.00 46.41 101 THR A O 1
ATOM 739 N N . GLY A 1 102 ? 5.582 15.409 19.107 1.00 58.00 102 GLY A N 1
ATOM 740 C CA . GLY A 1 102 ? 5.323 16.849 18.970 1.00 58.00 102 GLY A CA 1
ATOM 741 C C . GLY A 1 102 ? 3.872 17.309 18.992 1.00 58.00 102 GLY A C 1
ATOM 742 O O . GLY A 1 102 ? 3.626 18.449 18.600 1.00 58.00 102 GLY A O 1
ATOM 743 N N . GLY A 1 103 ? 2.916 16.459 19.385 1.00 60.81 103 GLY A N 1
ATOM 744 C CA . GLY A 1 103 ? 1.512 16.869 19.519 1.00 60.81 103 GLY A CA 1
ATOM 745 C C . GLY A 1 103 ? 0.880 17.317 18.198 1.00 60.81 103 GLY A C 1
ATOM 746 O O . GLY A 1 103 ? 0.010 18.178 18.192 1.00 60.81 103 GLY A O 1
ATOM 747 N N . ARG A 1 104 ? 1.348 16.791 17.056 1.00 67.56 104 ARG A N 1
ATOM 748 C CA . ARG A 1 104 ? 0.801 17.116 15.725 1.00 67.56 104 ARG A CA 1
ATOM 749 C C . ARG A 1 104 ? -0.169 16.061 15.205 1.00 67.56 104 ARG A C 1
ATOM 751 O O . ARG A 1 104 ? -1.013 16.387 14.372 1.00 67.56 104 ARG A O 1
ATOM 758 N N . GLU A 1 105 ? -0.095 14.833 15.705 1.00 71.25 105 GLU A N 1
ATOM 759 C CA . GLU A 1 105 ? -0.999 13.761 15.299 1.00 71.25 105 GLU A CA 1
ATOM 760 C C . GLU A 1 105 ? -2.378 13.952 15.924 1.00 71.25 105 GLU A C 1
ATOM 762 O O . GLU A 1 105 ? -2.517 14.028 17.133 1.00 71.25 105 GLU A O 1
ATOM 767 N N . THR A 1 106 ? -3.408 14.024 15.085 1.00 78.56 106 THR A N 1
ATOM 768 C CA . THR A 1 106 ? -4.823 14.034 15.505 1.00 78.56 106 THR A CA 1
ATOM 769 C C . THR A 1 106 ? -5.519 12.723 15.148 1.00 78.56 106 THR A C 1
ATOM 771 O O . THR A 1 106 ? -6.741 12.614 15.254 1.00 78.56 106 THR A O 1
ATOM 774 N N . LEU A 1 107 ? -4.767 11.741 14.637 1.00 83.81 107 LEU A N 1
ATOM 775 C CA . LEU A 1 107 ? -5.310 10.552 13.998 1.00 83.81 107 LEU A CA 1
ATOM 776 C C . LEU A 1 107 ? -4.369 9.356 14.132 1.00 83.81 107 LEU A C 1
ATOM 778 O O . LEU A 1 107 ? -3.358 9.273 13.442 1.00 83.81 107 LEU A O 1
ATOM 782 N N . SER A 1 108 ? -4.802 8.372 14.909 1.00 85.56 108 SER A N 1
ATOM 783 C CA . SER A 1 108 ? -4.263 7.017 14.891 1.00 85.56 108 SER A CA 1
ATOM 784 C C . SER A 1 108 ? -5.180 6.125 14.051 1.00 85.56 108 SER A C 1
ATOM 786 O O . SER A 1 108 ? -6.399 6.314 14.018 1.00 85.56 108 SER A O 1
ATOM 788 N N . MET A 1 109 ? -4.630 5.159 13.316 1.00 87.25 109 MET A N 1
ATOM 789 C CA . MET A 1 109 ? -5.449 4.244 12.523 1.00 87.25 109 MET A CA 1
ATOM 790 C C . MET A 1 109 ? -4.797 2.896 12.295 1.00 87.25 109 MET A C 1
ATOM 792 O O . MET A 1 109 ? -3.576 2.751 12.342 1.00 87.25 109 MET A O 1
ATOM 796 N N . TYR A 1 110 ? -5.636 1.935 11.928 1.00 85.88 110 TYR A N 1
ATOM 797 C CA . TYR A 1 110 ? -5.196 0.617 11.540 1.00 85.88 110 TYR A CA 1
ATOM 798 C C . TYR A 1 110 ? -6.201 -0.071 10.607 1.00 85.88 110 TYR A C 1
ATOM 800 O O . TYR A 1 110 ? -7.397 -0.139 10.900 1.00 85.88 110 TYR A O 1
ATOM 808 N N . GLY A 1 111 ? -5.717 -0.585 9.475 1.00 86.81 111 GLY A N 1
ATOM 809 C CA . GLY A 1 111 ? -6.486 -1.417 8.549 1.00 86.81 111 GLY A CA 1
ATOM 810 C C . GLY A 1 111 ? -6.160 -2.902 8.720 1.00 86.81 111 GLY A C 1
ATOM 811 O O . GLY A 1 111 ? -5.016 -3.267 8.976 1.00 86.81 111 GLY A O 1
ATOM 812 N N . PHE A 1 112 ? -7.140 -3.781 8.533 1.00 86.25 112 PHE A N 1
ATOM 813 C CA . PHE A 1 112 ? -6.919 -5.226 8.456 1.00 86.25 112 PHE A CA 1
ATOM 814 C C . PHE A 1 112 ? -7.890 -5.892 7.489 1.00 86.25 112 PHE A C 1
ATOM 816 O O . PHE A 1 112 ? -9.089 -5.611 7.482 1.00 86.25 112 PHE A O 1
ATOM 823 N N . LEU A 1 113 ? -7.348 -6.795 6.672 1.00 86.56 113 LEU A N 1
ATOM 824 C CA . LEU A 1 113 ? -8.103 -7.611 5.731 1.00 86.56 113 LEU A CA 1
ATOM 825 C C . LEU A 1 113 ? -8.372 -8.983 6.351 1.00 86.56 113 LEU A C 1
ATOM 827 O O . LEU A 1 113 ? -7.447 -9.759 6.588 1.00 86.56 113 LEU A O 1
ATOM 831 N N . ALA A 1 114 ? -9.642 -9.296 6.595 1.00 85.62 114 ALA A N 1
ATOM 832 C CA . ALA A 1 114 ? -10.028 -10.582 7.162 1.00 85.62 114 ALA A CA 1
ATOM 833 C C . ALA A 1 114 ? -10.230 -11.642 6.068 1.00 85.62 114 ALA A C 1
ATOM 835 O O . ALA A 1 114 ? -10.964 -11.433 5.099 1.00 85.62 114 ALA A O 1
ATOM 836 N N . ARG A 1 115 ? -9.590 -12.806 6.230 1.00 83.44 115 ARG A N 1
ATOM 837 C CA . ARG A 1 115 ? -9.752 -13.969 5.333 1.00 83.44 115 ARG A CA 1
ATOM 838 C C . ARG A 1 115 ? -10.916 -14.852 5.744 1.00 83.44 115 ARG A C 1
ATOM 840 O O . ARG A 1 115 ? -11.670 -15.322 4.902 1.00 83.44 115 ARG A O 1
ATOM 847 N N . THR A 1 116 ? -11.051 -15.049 7.042 1.00 87.50 116 THR A N 1
ATOM 848 C CA . THR A 1 116 ? -12.155 -15.748 7.688 1.00 87.50 116 THR A CA 1
ATOM 849 C C . THR A 1 116 ? -12.985 -14.740 8.472 1.00 87.50 116 THR A C 1
ATOM 851 O O . THR A 1 116 ? -12.562 -13.603 8.695 1.00 87.50 116 THR A O 1
ATOM 854 N N . ALA A 1 117 ? -14.198 -15.126 8.865 1.00 90.50 117 ALA A N 1
ATOM 855 C CA . ALA A 1 117 ? -14.944 -14.329 9.825 1.00 90.50 117 ALA A CA 1
ATOM 856 C C . ALA A 1 117 ? -14.160 -14.342 11.138 1.00 90.50 117 ALA A C 1
ATOM 858 O O . ALA A 1 117 ? -13.882 -15.411 11.670 1.00 90.50 117 ALA A O 1
ATOM 859 N N . THR A 1 118 ? -13.785 -13.167 11.630 1.00 91.12 118 THR A N 1
ATOM 860 C CA . THR A 1 118 ? -12.933 -13.052 12.813 1.00 91.12 118 THR A CA 1
ATOM 861 C C . THR A 1 118 ? -13.362 -11.868 13.667 1.00 91.12 118 THR A C 1
ATOM 863 O O . THR A 1 118 ? -13.946 -10.884 13.196 1.00 91.12 118 THR A O 1
ATOM 866 N N . VAL A 1 119 ? -13.051 -11.978 14.950 1.00 93.06 119 VAL A N 1
ATOM 867 C CA . VAL A 1 119 ? -13.183 -10.910 15.930 1.00 93.06 119 VAL A CA 1
ATOM 868 C C . VAL A 1 119 ? -11.796 -10.350 16.213 1.00 93.06 119 VAL A C 1
ATOM 870 O O . VAL A 1 119 ? -10.849 -11.100 16.432 1.00 93.06 119 VAL A O 1
ATOM 873 N N . TYR A 1 120 ? -11.691 -9.028 16.224 1.00 93.06 120 TYR A N 1
ATOM 874 C CA . TYR A 1 120 ? -10.514 -8.313 16.689 1.00 93.06 120 TYR A CA 1
ATOM 875 C C . TYR A 1 120 ? -10.843 -7.586 17.987 1.00 93.06 120 TYR A C 1
ATOM 877 O O . TYR A 1 120 ? -11.902 -6.960 18.106 1.00 93.06 120 TYR A O 1
ATOM 885 N N . ARG A 1 121 ? -9.913 -7.637 18.939 1.00 94.75 121 ARG A N 1
ATOM 886 C CA . ARG A 1 121 ? -9.886 -6.718 20.072 1.00 94.75 121 ARG A CA 1
ATOM 887 C C . ARG A 1 121 ? -9.096 -5.486 19.650 1.00 94.75 121 ARG A C 1
ATOM 889 O O . ARG A 1 121 ? -7.946 -5.597 19.240 1.00 94.75 121 ARG A O 1
ATOM 896 N N . VAL A 1 122 ? -9.727 -4.329 19.708 1.00 94.38 122 VAL A N 1
ATOM 897 C CA . VAL A 1 122 ? -9.096 -3.029 19.486 1.00 94.38 122 VAL A CA 1
ATOM 898 C C . VAL A 1 122 ? -8.889 -2.411 20.849 1.00 94.38 122 VAL A C 1
ATOM 900 O O . VAL A 1 122 ? -9.840 -2.318 21.615 1.00 94.38 122 VAL A O 1
ATOM 903 N N . GLU A 1 123 ? -7.681 -1.972 21.143 1.00 94.38 123 GLU A N 1
ATOM 904 C CA . GLU A 1 123 ? -7.406 -1.193 22.341 1.00 94.38 123 GLU A CA 1
ATOM 905 C C . GLU A 1 123 ? -6.962 0.202 21.944 1.00 94.38 123 GLU A C 1
ATOM 907 O O . GLU A 1 123 ? -6.126 0.344 21.055 1.00 94.38 123 GLU A O 1
ATOM 912 N N . VAL A 1 124 ? -7.535 1.207 22.596 1.00 92.81 124 VAL A N 1
ATOM 913 C CA . VAL A 1 124 ? -7.174 2.618 22.449 1.00 92.81 124 VAL A CA 1
ATOM 914 C C . VAL A 1 124 ? -6.560 3.054 23.762 1.00 92.81 124 VAL A C 1
ATOM 916 O O . VAL A 1 124 ? -7.165 2.838 24.809 1.00 92.81 124 VAL A O 1
ATOM 919 N N . PHE A 1 125 ? -5.369 3.634 23.734 1.00 90.06 125 PHE A N 1
ATOM 920 C CA . PHE A 1 125 ? -4.645 3.975 24.952 1.00 90.06 125 PHE A CA 1
ATOM 921 C C . PHE A 1 125 ? -3.918 5.310 24.826 1.00 90.06 125 PHE A C 1
ATOM 923 O O . PHE A 1 125 ? -3.499 5.695 23.737 1.00 90.06 125 PHE A O 1
ATOM 930 N N . ALA A 1 126 ? -3.790 6.014 25.950 1.00 86.12 126 ALA A N 1
ATOM 931 C CA . ALA A 1 126 ? -2.989 7.231 26.048 1.00 86.12 126 ALA A CA 1
ATOM 932 C C . ALA A 1 126 ? -1.530 6.886 26.379 1.00 86.12 126 ALA A C 1
ATOM 934 O O . ALA A 1 126 ? -1.261 5.930 27.114 1.00 86.12 126 ALA A O 1
ATOM 935 N N . TYR A 1 127 ? -0.587 7.671 25.864 1.00 77.00 127 TYR A N 1
ATOM 936 C CA . TYR A 1 127 ? 0.829 7.489 26.167 1.00 77.00 127 TYR A CA 1
ATOM 937 C C . TYR A 1 127 ? 1.193 7.895 27.598 1.00 77.00 127 TYR A C 1
ATOM 939 O O . TYR A 1 127 ? 0.758 8.923 28.108 1.00 77.00 127 TYR A O 1
ATOM 947 N N . ALA A 1 128 ? 2.077 7.119 28.234 1.00 64.50 128 ALA A N 1
ATOM 948 C CA . ALA A 1 128 ? 2.485 7.341 29.625 1.00 64.50 128 ALA A CA 1
ATOM 949 C C . ALA A 1 128 ? 3.152 8.709 29.872 1.00 64.50 128 ALA A C 1
ATOM 951 O O . ALA A 1 128 ? 3.047 9.250 30.969 1.00 64.50 128 ALA A O 1
ATOM 952 N N . HIS A 1 129 ? 3.825 9.276 28.864 1.00 69.12 129 HIS A N 1
ATOM 953 C CA . HIS A 1 129 ? 4.482 10.583 28.969 1.00 69.12 129 HIS A CA 1
ATOM 954 C C . HIS A 1 129 ? 3.516 11.765 28.775 1.00 69.12 129 HIS A C 1
ATOM 956 O O . HIS A 1 129 ? 3.895 12.905 29.032 1.00 69.12 129 HIS A O 1
ATOM 962 N N . ASN A 1 130 ? 2.270 11.501 28.369 1.00 67.19 130 ASN A N 1
ATOM 963 C CA . ASN A 1 130 ? 1.190 12.477 28.328 1.00 67.19 130 ASN A CA 1
ATOM 964 C C . ASN A 1 130 ? -0.098 11.848 28.898 1.00 67.19 130 ASN A C 1
ATOM 966 O O . ASN A 1 130 ? -1.021 11.519 28.149 1.00 67.19 130 ASN A O 1
ATOM 970 N N . PRO A 1 131 ? -0.168 11.641 30.228 1.00 62.69 131 PRO A N 1
ATOM 971 C CA . PRO A 1 131 ? -1.248 10.893 30.862 1.00 62.69 131 PRO A CA 1
ATOM 972 C C . PRO A 1 131 ? -2.556 11.687 30.943 1.00 62.69 131 PRO A C 1
ATOM 974 O O . PRO A 1 131 ? -3.460 11.253 31.653 1.00 62.69 131 PRO A O 1
ATOM 977 N N . PHE A 1 132 ? -2.668 12.846 30.281 1.00 69.88 132 PHE A N 1
ATOM 978 C CA . PHE A 1 132 ? -3.897 13.625 30.264 1.00 69.88 132 PHE A CA 1
ATOM 979 C C . PHE A 1 132 ? -4.923 12.891 29.405 1.00 69.88 132 PHE A C 1
ATOM 981 O O . PHE A 1 132 ? -4.792 12.825 28.192 1.00 69.88 132 PHE A O 1
ATOM 988 N N . PRO A 1 133 ? -5.942 12.284 30.010 1.00 73.94 133 PRO A N 1
ATOM 989 C CA . PRO A 1 133 ? -6.920 11.502 29.291 1.00 73.94 133 PRO A CA 1
ATOM 990 C C . PRO A 1 133 ? -7.985 12.454 28.729 1.00 73.94 133 PRO A C 1
ATOM 992 O O . PRO A 1 133 ? -8.332 13.465 29.343 1.00 73.94 133 PRO A O 1
ATOM 995 N N . GLY A 1 134 ? -8.526 12.147 27.556 1.00 85.38 134 GLY A N 1
ATOM 996 C CA . GLY A 1 134 ? -9.399 13.078 26.847 1.00 85.38 134 GLY A CA 1
ATOM 997 C C . GLY A 1 134 ? -10.478 12.390 26.028 1.00 85.38 134 GLY A C 1
ATOM 998 O O . GLY A 1 134 ? -10.516 11.158 25.933 1.00 85.38 134 GLY A O 1
ATOM 999 N N . PRO A 1 135 ? -11.406 13.180 25.465 1.00 90.56 135 PRO A N 1
ATOM 1000 C CA . PRO A 1 135 ? -12.358 12.663 24.499 1.00 90.56 135 PRO A CA 1
ATOM 1001 C C . PRO A 1 135 ? -11.633 12.235 23.217 1.00 90.56 135 PRO A C 1
ATOM 1003 O O . PRO A 1 135 ? -10.678 12.877 22.782 1.00 90.56 135 PRO A O 1
ATOM 1006 N N . TYR A 1 136 ? -12.134 11.181 22.585 1.00 92.62 136 TYR A N 1
ATOM 1007 C CA . TYR A 1 136 ? -11.724 10.774 21.248 1.00 92.62 136 TYR A CA 1
ATOM 1008 C C . TYR A 1 136 ? -12.917 10.239 20.461 1.00 92.62 136 TYR A C 1
ATOM 1010 O O . TYR A 1 136 ? -13.994 9.963 20.994 1.00 92.62 136 TYR A O 1
ATOM 1018 N N . ARG A 1 137 ? -12.733 10.100 19.153 1.00 93.94 137 ARG A N 1
ATOM 1019 C CA . ARG A 1 137 ? -13.717 9.515 18.248 1.00 93.94 137 ARG A CA 1
ATOM 1020 C C . ARG A 1 137 ? -13.167 8.227 17.665 1.00 93.94 137 ARG A C 1
ATOM 1022 O O . ARG A 1 137 ? -12.196 8.255 16.912 1.00 93.94 137 ARG A O 1
ATOM 1029 N N . LEU A 1 138 ? -13.827 7.115 17.972 1.00 94.62 138 LEU A N 1
ATOM 1030 C CA . LEU A 1 138 ? -13.572 5.821 17.355 1.00 94.62 138 LEU A CA 1
ATOM 1031 C C . LEU A 1 138 ? -14.383 5.718 16.058 1.00 94.62 138 LEU A C 1
ATOM 1033 O O . LEU A 1 138 ? -15.611 5.650 16.073 1.00 94.62 138 LEU A O 1
ATOM 1037 N N . GLY A 1 139 ? -13.696 5.699 14.925 1.00 94.56 139 GLY A N 1
ATOM 1038 C CA . GLY A 1 139 ? -14.277 5.391 13.624 1.00 94.56 139 GLY A CA 1
ATOM 1039 C C . GLY A 1 139 ? -14.014 3.938 13.254 1.00 94.56 139 GLY A C 1
ATOM 1040 O O . GLY A 1 139 ? -12.881 3.471 13.319 1.00 94.56 139 GLY A O 1
ATOM 1041 N N . ILE A 1 140 ? -15.052 3.216 12.845 1.00 94.81 140 ILE A N 1
ATOM 1042 C CA . ILE A 1 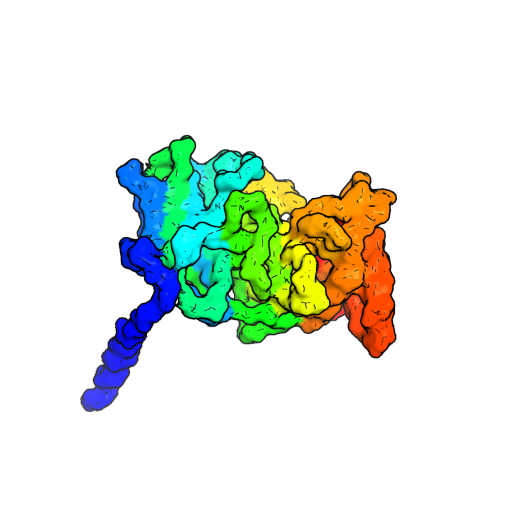140 ? -14.938 1.871 12.280 1.00 94.81 140 ILE A CA 1
ATOM 1043 C C . ILE A 1 140 ? -15.598 1.898 10.912 1.00 94.81 140 ILE A C 1
ATOM 1045 O O . ILE A 1 140 ? -16.786 2.191 10.785 1.00 94.81 140 ILE A O 1
ATOM 1049 N N . SER A 1 141 ? -14.841 1.556 9.879 1.00 92.94 141 SER A N 1
ATOM 1050 C CA . SER A 1 141 ? -15.366 1.412 8.526 1.00 92.94 141 SER A CA 1
ATOM 1051 C C . SER A 1 141 ? -15.015 0.045 7.965 1.00 92.94 141 SER A C 1
ATOM 1053 O O . SER A 1 141 ? -14.004 -0.553 8.319 1.00 92.94 141 SER A O 1
ATOM 1055 N N . THR A 1 142 ? -15.880 -0.468 7.097 1.00 91.75 142 THR A N 1
ATOM 1056 C CA . THR A 1 142 ? -15.652 -1.731 6.398 1.00 91.75 142 THR A CA 1
ATOM 1057 C C . THR A 1 142 ? -15.913 -1.526 4.923 1.00 91.75 142 THR A C 1
ATOM 1059 O O . THR A 1 142 ? -16.954 -0.981 4.550 1.00 91.75 142 THR A O 1
ATOM 1062 N N . ALA A 1 143 ? -15.016 -2.017 4.083 1.00 90.75 143 ALA A N 1
ATOM 1063 C CA . ALA A 1 143 ? -15.206 -2.077 2.646 1.00 90.75 143 ALA A CA 1
ATOM 1064 C C . ALA A 1 143 ? -15.016 -3.516 2.176 1.00 90.75 143 ALA A C 1
ATOM 1066 O O . ALA A 1 143 ? -14.173 -4.242 2.700 1.00 90.75 143 ALA A O 1
ATOM 1067 N N . ARG A 1 144 ? -15.784 -3.941 1.166 1.00 90.19 144 ARG A N 1
ATOM 1068 C CA . ARG A 1 144 ? -15.400 -5.142 0.412 1.00 90.19 144 ARG A CA 1
ATOM 1069 C C . ARG A 1 144 ? -14.025 -4.889 -0.198 1.00 90.19 144 ARG A C 1
ATOM 1071 O O . ARG A 1 144 ? -13.763 -3.775 -0.639 1.00 90.19 144 ARG A O 1
ATOM 1078 N N . PHE A 1 145 ? -13.186 -5.908 -0.222 1.00 88.81 145 PHE A N 1
ATOM 1079 C CA . PHE A 1 145 ? -11.841 -5.822 -0.757 1.00 88.81 145 PHE A CA 1
ATOM 1080 C C . PHE A 1 145 ? -11.531 -7.100 -1.525 1.00 88.81 145 PHE A C 1
ATOM 1082 O O . PHE A 1 145 ? -11.628 -8.199 -0.981 1.00 88.81 145 PHE A O 1
ATOM 1089 N N . ASN A 1 146 ? -11.191 -6.954 -2.799 1.00 88.31 146 ASN A N 1
ATOM 1090 C CA . ASN A 1 146 ? -10.862 -8.066 -3.672 1.00 88.31 146 ASN A CA 1
ATOM 1091 C C . ASN A 1 146 ? -9.576 -7.747 -4.432 1.00 88.31 146 ASN A C 1
ATOM 1093 O O . ASN A 1 146 ? -9.592 -6.909 -5.331 1.00 88.31 146 ASN A O 1
ATOM 1097 N N . ALA A 1 147 ? -8.478 -8.417 -4.077 1.00 86.00 147 ALA A N 1
ATOM 1098 C CA . ALA A 1 147 ? -7.195 -8.279 -4.762 1.00 86.00 147 ALA A CA 1
ATOM 1099 C C . ALA A 1 147 ? -7.341 -8.718 -6.228 1.00 86.00 147 ALA A C 1
ATOM 1101 O O . ALA A 1 147 ? -7.290 -9.904 -6.553 1.00 86.00 147 ALA A O 1
ATOM 1102 N N . SER A 1 148 ? -7.575 -7.746 -7.104 1.00 90.75 148 SER A N 1
ATOM 1103 C CA . SER A 1 148 ? -7.882 -7.939 -8.517 1.00 90.75 148 SER A CA 1
ATOM 1104 C C . SER A 1 148 ? -7.240 -6.833 -9.347 1.00 90.75 148 SER A C 1
ATOM 1106 O O . SER A 1 148 ? -7.107 -5.704 -8.881 1.00 90.75 148 SER A O 1
ATOM 1108 N N . ALA A 1 149 ? -6.843 -7.156 -10.581 1.00 89.94 149 ALA A N 1
ATOM 1109 C CA . ALA A 1 149 ? -6.235 -6.190 -11.497 1.00 89.94 149 ALA A CA 1
ATOM 1110 C C . ALA A 1 149 ? -7.169 -5.000 -11.782 1.00 89.94 149 ALA A C 1
ATOM 1112 O O . ALA A 1 149 ? -6.735 -3.851 -11.845 1.00 89.94 149 ALA A O 1
ATOM 1113 N N . ALA A 1 150 ? -8.469 -5.265 -11.915 1.00 89.88 150 ALA A N 1
ATOM 1114 C CA . ALA A 1 150 ? -9.496 -4.255 -12.108 1.00 89.88 150 ALA A CA 1
ATOM 1115 C C . ALA A 1 150 ? -10.428 -4.221 -10.897 1.00 89.88 150 ALA A C 1
ATOM 1117 O O . ALA A 1 150 ? -10.992 -5.246 -10.510 1.00 89.88 150 ALA A O 1
ATOM 1118 N N . CYS A 1 151 ? -10.635 -3.029 -10.336 1.00 86.56 151 CYS A N 1
ATOM 1119 C CA . CYS A 1 151 ? -11.618 -2.866 -9.277 1.00 86.56 151 CYS A CA 1
ATOM 1120 C C . CYS A 1 151 ? -13.023 -3.134 -9.824 1.00 86.56 151 CYS A C 1
ATOM 1122 O O . CYS A 1 151 ? -13.503 -2.457 -10.733 1.00 86.56 151 CYS A O 1
ATOM 1124 N N . ASN A 1 152 ? -13.691 -4.120 -9.233 1.00 81.75 152 ASN A N 1
ATOM 1125 C CA . ASN A 1 152 ? -15.038 -4.515 -9.617 1.00 81.75 152 ASN A CA 1
ATOM 1126 C C . ASN A 1 152 ? -16.086 -3.730 -8.813 1.00 81.75 152 ASN A C 1
ATOM 1128 O O . ASN A 1 152 ? -16.078 -3.737 -7.577 1.00 81.75 152 ASN A O 1
ATOM 1132 N N . GLY A 1 153 ? -17.032 -3.093 -9.509 1.00 81.06 153 GLY A N 1
ATOM 1133 C CA . GLY A 1 153 ? -18.178 -2.400 -8.915 1.00 81.06 153 GLY A CA 1
ATOM 1134 C C . GLY A 1 153 ? -18.410 -1.000 -9.483 1.00 81.06 153 GLY A C 1
ATOM 1135 O O . GLY A 1 153 ? -17.832 -0.604 -10.489 1.00 81.06 153 GLY A O 1
ATOM 1136 N N . LEU A 1 154 ? -19.282 -0.229 -8.826 1.00 78.25 154 LEU A N 1
ATOM 1137 C CA . LEU A 1 154 ? -19.530 1.164 -9.207 1.00 78.25 154 LEU A CA 1
ATOM 1138 C C . LEU A 1 154 ? -18.250 1.999 -9.058 1.00 78.25 154 LEU A C 1
ATOM 1140 O O . LEU A 1 154 ? -17.556 1.885 -8.047 1.00 78.25 154 LEU A O 1
ATOM 1144 N N . ALA A 1 155 ? -18.005 2.927 -9.988 1.00 80.94 155 ALA A N 1
ATOM 1145 C CA . ALA A 1 155 ? -16.819 3.793 -9.985 1.00 80.94 155 ALA A CA 1
ATOM 1146 C C . ALA A 1 155 ? -16.579 4.511 -8.641 1.00 80.94 155 ALA A C 1
ATOM 1148 O O . ALA A 1 155 ? -15.439 4.668 -8.205 1.00 80.94 155 ALA A O 1
ATOM 1149 N N . ARG A 1 156 ? -17.652 4.898 -7.933 1.00 83.44 156 ARG A N 1
ATOM 1150 C CA . ARG A 1 156 ? -17.562 5.500 -6.590 1.00 83.44 156 ARG A CA 1
ATOM 1151 C C . ARG A 1 156 ? -16.903 4.585 -5.550 1.00 83.44 156 ARG A C 1
ATOM 1153 O O . ARG A 1 156 ? -16.210 5.087 -4.677 1.00 83.44 156 ARG A O 1
ATOM 1160 N N . TYR A 1 157 ? -17.087 3.267 -5.651 1.00 86.69 157 TYR A N 1
ATOM 1161 C CA . TYR A 1 157 ? -16.445 2.299 -4.758 1.00 86.69 157 TYR A CA 1
ATOM 1162 C C . TYR A 1 157 ? -14.970 2.119 -5.101 1.00 86.69 157 TYR A C 1
ATOM 1164 O O . TYR A 1 157 ? -14.146 2.009 -4.203 1.00 86.69 157 TYR A O 1
ATOM 1172 N N . CYS A 1 158 ? -14.614 2.162 -6.383 1.00 87.56 158 CYS A N 1
ATOM 1173 C CA . CYS A 1 158 ? -13.220 2.056 -6.813 1.00 87.56 158 CYS A CA 1
ATOM 1174 C C . CYS A 1 158 ? -12.380 3.283 -6.452 1.00 87.56 158 CYS A C 1
ATOM 1176 O O . CYS A 1 158 ? -11.177 3.162 -6.218 1.00 87.56 158 CYS A O 1
ATOM 1178 N N . ARG A 1 159 ? -13.025 4.450 -6.344 1.00 89.31 159 ARG A N 1
ATOM 1179 C CA . ARG A 1 159 ? -12.421 5.693 -5.844 1.00 89.31 159 ARG A CA 1
ATOM 1180 C C . ARG A 1 159 ? -12.484 5.843 -4.324 1.00 89.31 159 ARG A C 1
ATOM 1182 O O . ARG A 1 159 ? -11.957 6.821 -3.801 1.00 89.31 159 ARG A O 1
ATOM 1189 N N . GLN A 1 160 ? -13.125 4.914 -3.612 1.00 91.00 160 GLN A N 1
ATOM 1190 C CA . GLN A 1 160 ? -13.160 4.947 -2.153 1.00 91.00 160 GLN A CA 1
ATOM 1191 C C . GLN A 1 160 ? -11.729 4.878 -1.622 1.00 91.00 160 GLN A C 1
ATOM 1193 O O . GLN A 1 160 ? -10.982 3.975 -1.995 1.00 91.00 160 GLN A O 1
ATOM 1198 N N . ARG A 1 161 ? -11.353 5.816 -0.751 1.00 90.75 161 ARG A N 1
ATOM 1199 C CA . ARG A 1 161 ? -10.080 5.747 -0.034 1.00 90.75 161 ARG A CA 1
ATOM 1200 C C . ARG A 1 161 ? -10.199 4.775 1.123 1.00 90.75 161 ARG A C 1
ATOM 1202 O O . ARG A 1 161 ? -11.178 4.804 1.866 1.00 90.75 161 ARG A O 1
ATOM 1209 N N . LEU A 1 162 ? -9.191 3.940 1.259 1.00 89.88 162 LEU A N 1
ATOM 1210 C CA . LEU A 1 162 ? -9.088 2.895 2.251 1.00 89.88 162 LEU A CA 1
ATOM 1211 C C . LEU A 1 162 ? -7.730 3.029 2.930 1.00 89.88 162 LEU A C 1
ATOM 1213 O O . LEU A 1 162 ? -6.726 3.266 2.255 1.00 89.88 162 LEU A O 1
ATOM 1217 N N . ALA A 1 163 ? -7.700 2.873 4.251 1.00 86.31 163 ALA A N 1
ATOM 1218 C CA . ALA A 1 163 ? -6.435 2.747 4.954 1.00 86.31 163 ALA A CA 1
ATOM 1219 C C . ALA A 1 163 ? -5.843 1.372 4.639 1.00 86.31 163 ALA A C 1
ATOM 1221 O O . ALA A 1 163 ? -6.510 0.347 4.811 1.00 86.31 163 ALA A O 1
ATOM 1222 N N . PHE A 1 164 ? -4.606 1.352 4.163 1.00 80.06 164 PHE A N 1
ATOM 1223 C CA . PHE A 1 164 ? -3.913 0.123 3.836 1.00 80.06 164 PHE A CA 1
ATOM 1224 C C . PHE A 1 164 ? -3.761 -0.766 5.079 1.00 80.06 164 PHE A C 1
ATOM 1226 O O . PHE A 1 164 ? -3.430 -0.259 6.157 1.00 80.06 164 PHE A O 1
ATOM 1233 N N . PRO A 1 165 ? -4.004 -2.082 4.962 1.00 70.44 165 PRO A N 1
ATOM 1234 C CA . PRO A 1 165 ? -3.847 -2.988 6.086 1.00 70.44 165 PRO A CA 1
ATOM 1235 C C . PRO A 1 165 ? -2.373 -3.306 6.360 1.00 70.44 165 PRO A C 1
ATOM 1237 O O . PRO A 1 165 ? -1.654 -3.667 5.437 1.00 70.44 165 PRO A O 1
ATOM 1240 N N . VAL A 1 166 ? -1.916 -3.215 7.613 1.00 63.34 166 VAL A N 1
ATOM 1241 C CA . VAL A 1 166 ? -0.489 -3.408 7.956 1.00 63.34 166 VAL A CA 1
ATOM 1242 C C . VAL A 1 166 ? -0.333 -4.340 9.143 1.00 63.34 166 VAL A C 1
ATOM 1244 O O . VAL A 1 166 ? -0.470 -3.861 10.249 1.00 63.34 166 VAL A O 1
ATOM 1247 N N . PRO A 1 167 ? 0.013 -5.622 9.019 1.00 56.50 167 PRO A N 1
ATOM 1248 C CA . PRO A 1 167 ? 0.290 -6.409 10.216 1.00 56.50 167 PRO A CA 1
ATOM 1249 C C . PRO A 1 167 ? 1.528 -5.885 10.984 1.00 56.50 167 PRO A C 1
ATOM 1251 O O . PRO A 1 167 ? 2.606 -5.722 10.422 1.00 56.50 167 PRO A O 1
ATOM 1254 N N . TRP A 1 168 ? 1.377 -5.658 12.289 1.00 41.78 168 TRP A N 1
ATOM 1255 C CA . TRP A 1 168 ? 2.430 -5.459 13.287 1.00 41.78 168 TRP A CA 1
ATOM 1256 C C . TRP A 1 168 ? 2.843 -6.800 13.896 1.00 41.78 168 TRP A C 1
ATOM 1258 O O . TRP A 1 168 ? 1.987 -7.564 14.345 1.00 41.78 168 TRP A O 1
ATOM 1268 N N . ASN A 1 169 ? 4.145 -7.080 13.972 1.00 47.31 169 ASN A N 1
ATOM 1269 C CA . ASN A 1 169 ? 4.670 -8.258 14.672 1.00 47.31 169 ASN A CA 1
ATOM 1270 C C . ASN A 1 169 ? 5.880 -7.965 15.585 1.00 47.31 169 ASN A C 1
ATOM 1272 O O . ASN A 1 169 ? 6.611 -8.883 15.945 1.00 47.31 169 ASN A O 1
ATOM 1276 N N . GLY A 1 170 ? 6.074 -6.707 15.997 1.00 41.75 170 GLY A N 1
ATOM 1277 C CA . GLY A 1 170 ? 6.935 -6.346 17.131 1.00 41.75 170 GLY A CA 1
ATOM 1278 C C . GLY A 1 170 ? 8.456 -6.394 16.926 1.00 41.75 170 GLY A C 1
ATOM 1279 O O . GLY A 1 170 ? 9.161 -6.090 17.881 1.00 41.75 170 GLY A O 1
ATOM 1280 N N . ALA A 1 171 ? 8.980 -6.738 15.740 1.00 33.62 171 ALA A N 1
ATOM 1281 C CA . ALA A 1 171 ? 10.435 -6.873 15.540 1.00 33.62 171 ALA A CA 1
ATOM 1282 C C . ALA A 1 171 ? 11.029 -6.116 14.336 1.00 33.62 171 ALA A C 1
ATOM 1284 O O . ALA A 1 171 ? 12.247 -6.004 14.234 1.00 33.62 171 ALA A O 1
ATOM 1285 N N . SER A 1 172 ? 10.225 -5.575 13.417 1.00 35.12 172 SER A N 1
ATOM 1286 C CA . SER A 1 172 ? 10.718 -4.685 12.356 1.00 35.12 172 SER A CA 1
ATOM 1287 C C . SER A 1 172 ? 9.563 -3.995 11.631 1.00 35.12 172 SER A C 1
ATOM 1289 O O . SER A 1 172 ? 8.481 -4.560 11.494 1.00 35.12 172 SER A O 1
ATOM 1291 N N . TYR A 1 173 ? 9.821 -2.785 11.130 1.00 43.06 173 TYR A N 1
ATOM 1292 C CA . TYR A 1 173 ? 8.897 -1.912 10.386 1.00 43.06 173 TYR A CA 1
ATOM 1293 C C . TYR A 1 173 ? 8.250 -2.530 9.137 1.00 43.06 173 TYR A C 1
ATOM 1295 O O . TYR A 1 173 ? 7.445 -1.888 8.475 1.00 43.06 173 TYR A O 1
ATOM 1303 N N . PHE A 1 174 ? 8.612 -3.755 8.763 1.00 47.91 174 PHE A N 1
ATOM 1304 C CA . PHE A 1 174 ? 8.273 -4.314 7.468 1.00 47.91 174 PHE A CA 1
ATOM 1305 C C . PHE A 1 174 ? 7.949 -5.798 7.610 1.00 47.91 174 PHE A C 1
ATOM 1307 O O . PHE A 1 174 ? 8.847 -6.630 7.485 1.00 47.91 174 PHE A O 1
ATOM 1314 N N . HIS A 1 175 ? 6.681 -6.152 7.846 1.00 41.94 175 HIS A N 1
ATOM 1315 C CA . HIS A 1 175 ? 6.311 -7.565 7.900 1.00 41.94 175 HIS A CA 1
ATOM 1316 C C . HIS A 1 175 ? 4.986 -7.970 7.251 1.00 41.94 175 HIS A C 1
ATOM 1318 O O . HIS A 1 175 ? 4.047 -7.190 7.127 1.00 41.94 175 HIS A O 1
ATOM 1324 N N . ASN A 1 176 ? 5.026 -9.237 6.815 1.00 38.56 176 ASN A N 1
ATOM 1325 C CA . ASN A 1 176 ? 4.118 -9.978 5.943 1.00 38.56 176 ASN A CA 1
ATOM 1326 C C . ASN A 1 176 ? 2.941 -10.518 6.756 1.00 38.56 176 ASN A C 1
ATOM 1328 O O . ASN A 1 176 ? 3.168 -11.130 7.800 1.00 38.56 176 ASN A O 1
ATOM 1332 N N . ASP A 1 177 ? 1.717 -10.468 6.234 1.00 38.66 177 ASP A N 1
ATOM 1333 C CA . ASP A 1 177 ? 0.647 -11.355 6.722 1.00 38.66 177 ASP A CA 1
ATOM 1334 C C . ASP A 1 177 ? 0.818 -12.799 6.201 1.00 38.66 177 ASP A C 1
ATOM 1336 O O . ASP A 1 177 ? 0.011 -13.667 6.516 1.00 38.66 177 ASP A O 1
ATOM 1340 N N . GLY A 1 178 ? 1.865 -13.057 5.406 1.00 34.72 178 GLY A N 1
ATOM 1341 C CA . GLY A 1 178 ? 2.185 -14.341 4.782 1.00 34.72 178 GLY A CA 1
ATOM 1342 C C . GLY A 1 178 ? 1.411 -14.590 3.491 1.00 34.72 178 GLY A C 1
ATOM 1343 O O . GLY A 1 178 ? 1.669 -15.576 2.808 1.00 34.72 178 GLY A O 1
ATOM 1344 N N . VAL A 1 179 ? 0.446 -13.729 3.152 1.00 36.16 179 VAL A N 1
ATOM 1345 C CA . VAL A 1 179 ? -0.572 -14.081 2.158 1.00 36.16 179 VAL A CA 1
ATOM 1346 C C . VAL A 1 179 ? -0.961 -12.922 1.228 1.00 36.16 179 VAL A C 1
ATOM 1348 O O . VAL A 1 179 ? -1.718 -13.115 0.274 1.00 36.16 179 VAL A O 1
ATOM 1351 N N . SER A 1 180 ? -0.449 -11.719 1.470 1.00 48.31 180 SER A N 1
ATOM 1352 C CA . SER A 1 180 ? -0.635 -10.537 0.625 1.00 48.31 180 SER A CA 1
ATOM 1353 C C . SER A 1 180 ? 0.665 -10.063 -0.035 1.00 48.31 180 SER A C 1
ATOM 1355 O O . SER A 1 180 ? 0.617 -9.301 -0.998 1.00 48.31 180 SER A O 1
ATOM 1357 N N . GLY A 1 181 ? 1.818 -10.566 0.424 1.00 47.47 181 GLY A N 1
ATOM 1358 C CA . GLY A 1 181 ? 3.112 -10.295 -0.191 1.00 47.47 181 GLY A CA 1
ATOM 1359 C C . GLY A 1 181 ? 3.559 -8.839 -0.072 1.00 47.47 181 GLY A C 1
ATOM 1360 O O . GLY A 1 181 ? 4.433 -8.456 -0.842 1.00 47.47 181 GLY A O 1
ATOM 1361 N N . ALA A 1 182 ? 2.991 -8.046 0.850 1.00 46.56 182 ALA A N 1
ATOM 1362 C CA . ALA A 1 182 ? 3.310 -6.629 1.010 1.00 46.56 182 ALA A CA 1
ATOM 1363 C C . ALA A 1 182 ? 3.466 -6.155 2.471 1.00 46.56 182 ALA A C 1
ATOM 1365 O O . ALA A 1 182 ? 2.790 -6.669 3.358 1.00 46.56 182 ALA A O 1
ATOM 1366 N N . ASN A 1 183 ? 4.320 -5.142 2.691 1.00 56.62 183 ASN A N 1
ATOM 1367 C CA . ASN A 1 183 ? 4.629 -4.500 3.988 1.00 56.62 183 ASN A CA 1
ATOM 1368 C C . ASN A 1 183 ? 4.472 -2.967 3.884 1.00 56.62 183 ASN A C 1
ATOM 1370 O O . ASN A 1 183 ? 4.426 -2.476 2.764 1.00 56.62 183 ASN A O 1
ATOM 1374 N N . THR A 1 184 ? 4.476 -2.173 4.973 1.00 52.38 184 THR A N 1
ATOM 1375 C CA . THR A 1 184 ? 4.501 -0.691 4.849 1.00 52.38 184 THR A CA 1
ATOM 1376 C C . THR A 1 184 ? 5.523 0.039 5.707 1.00 52.38 184 THR A C 1
ATOM 1378 O O . THR A 1 184 ? 5.590 -0.238 6.894 1.00 52.38 184 THR A O 1
ATOM 1381 N N . GLY A 1 185 ? 6.198 1.046 5.140 1.00 57.50 185 GLY A N 1
ATOM 1382 C CA . GLY A 1 185 ? 7.088 1.977 5.858 1.00 57.50 185 GLY A CA 1
ATOM 1383 C C . GLY A 1 185 ? 6.545 3.403 6.041 1.00 57.50 185 GLY A C 1
ATOM 1384 O O . GLY A 1 185 ? 7.293 4.274 6.470 1.00 57.50 185 GLY A O 1
ATOM 1385 N N . SER A 1 186 ? 5.285 3.664 5.675 1.00 66.56 186 SER A N 1
ATOM 1386 C CA . SER A 1 186 ? 4.670 5.001 5.766 1.00 66.56 186 SER A CA 1
ATOM 1387 C C . SER A 1 186 ? 4.231 5.342 7.176 1.00 66.56 186 SER A C 1
ATOM 1389 O O . SER A 1 186 ? 3.762 4.448 7.872 1.00 66.56 186 SER A O 1
ATOM 1391 N N . LEU A 1 187 ? 4.188 6.621 7.545 1.00 71.12 187 LEU A N 1
ATOM 1392 C CA . LEU A 1 187 ? 3.435 7.036 8.733 1.00 71.12 187 LEU A CA 1
ATOM 1393 C C . LEU A 1 187 ? 1.933 6.713 8.561 1.00 71.12 187 LEU A C 1
ATOM 1395 O O . LEU A 1 187 ? 1.430 6.783 7.432 1.00 71.12 187 LEU A O 1
ATOM 1399 N N . PRO A 1 188 ? 1.188 6.367 9.629 1.00 71.50 188 PRO A N 1
ATOM 1400 C CA . PRO A 1 188 ? -0.207 5.929 9.532 1.00 71.50 188 PRO A CA 1
ATOM 1401 C C . PRO A 1 188 ? -1.104 6.876 8.723 1.00 71.50 188 PRO A C 1
ATOM 1403 O O . PRO A 1 188 ? -1.907 6.425 7.904 1.00 71.50 188 PRO A O 1
ATOM 1406 N N . GLN A 1 189 ? -0.929 8.190 8.873 1.00 76.25 189 GLN A N 1
ATOM 1407 C CA . GLN A 1 189 ? -1.716 9.203 8.172 1.00 76.25 189 GLN A CA 1
ATOM 1408 C C . GLN A 1 189 ? -1.536 9.202 6.649 1.00 76.25 189 GLN A C 1
ATOM 1410 O O . GLN A 1 189 ? -2.406 9.726 5.954 1.00 76.25 189 GLN A O 1
ATOM 1415 N N . TYR A 1 190 ? -0.464 8.600 6.126 1.00 84.31 190 TYR A N 1
ATOM 1416 C CA . TYR A 1 190 ? -0.144 8.530 4.696 1.00 84.31 190 TYR A CA 1
ATOM 1417 C C . TYR A 1 190 ? -0.478 7.179 4.055 1.00 84.31 190 TYR A C 1
ATOM 1419 O O . TYR A 1 190 ? -0.123 6.929 2.901 1.00 84.31 190 TYR A O 1
ATOM 1427 N N . ARG A 1 191 ? -1.175 6.299 4.778 1.00 86.62 191 ARG A N 1
ATOM 1428 C CA . ARG A 1 191 ? -1.536 4.955 4.309 1.00 86.62 191 ARG A CA 1
ATOM 1429 C C . ARG A 1 191 ? -2.899 4.910 3.605 1.00 86.62 191 ARG A C 1
ATOM 1431 O O . ARG A 1 191 ? -3.529 3.857 3.591 1.00 86.62 191 ARG A O 1
ATOM 1438 N N . TRP A 1 192 ? -3.390 6.011 3.028 1.00 90.62 192 TRP A N 1
ATOM 1439 C CA . TRP A 1 192 ? -4.722 6.059 2.405 1.00 90.62 192 TRP A CA 1
ATOM 1440 C C . TRP A 1 192 ? -4.664 5.980 0.893 1.00 90.62 192 TRP A C 1
ATOM 1442 O O . TRP A 1 192 ? -4.407 6.974 0.218 1.00 90.62 192 TRP A O 1
ATOM 1452 N N . GLY A 1 193 ? -5.000 4.808 0.363 1.00 92.75 193 GLY A N 1
ATOM 1453 C CA . GLY A 1 193 ? -5.074 4.559 -1.072 1.00 92.75 193 GLY A CA 1
ATOM 1454 C C . GLY A 1 193 ? -6.505 4.453 -1.566 1.00 92.75 193 GLY A C 1
ATOM 1455 O O . GLY A 1 193 ? -7.397 3.984 -0.863 1.00 92.75 193 GLY A O 1
ATOM 1456 N N . GLN A 1 194 ? -6.743 4.849 -2.807 1.00 93.62 194 GLN A N 1
ATOM 1457 C CA . GLN A 1 194 ? -7.949 4.489 -3.528 1.00 93.62 194 GLN A CA 1
ATOM 1458 C C . GLN A 1 194 ? -7.996 2.974 -3.674 1.00 93.62 194 GLN A C 1
ATOM 1460 O O . GLN A 1 194 ? -7.004 2.332 -4.022 1.00 93.62 194 GLN A O 1
ATOM 1465 N N . ARG A 1 195 ? -9.181 2.409 -3.459 1.00 92.19 195 ARG A N 1
ATOM 1466 C CA . ARG A 1 195 ? -9.422 0.972 -3.483 1.00 92.19 195 ARG A CA 1
ATOM 1467 C C . ARG A 1 195 ? -8.825 0.289 -4.709 1.00 92.19 195 ARG A C 1
ATOM 1469 O O . ARG A 1 195 ? -8.156 -0.719 -4.549 1.00 92.19 195 ARG A O 1
ATOM 1476 N N . ARG A 1 196 ? -9.008 0.854 -5.906 1.00 92.94 196 ARG A N 1
ATOM 1477 C CA . ARG A 1 196 ? -8.450 0.284 -7.145 1.00 92.94 196 ARG A CA 1
ATOM 1478 C C . ARG A 1 196 ? -6.925 0.169 -7.154 1.00 92.94 196 ARG A C 1
ATOM 1480 O O . ARG A 1 196 ? -6.417 -0.817 -7.668 1.00 92.94 196 ARG A O 1
ATOM 1487 N N . ALA A 1 197 ? -6.217 1.151 -6.593 1.00 93.88 197 ALA A N 1
ATOM 1488 C CA . ALA A 1 197 ? -4.760 1.148 -6.554 1.00 93.88 197 ALA A CA 1
ATOM 1489 C C . ALA A 1 197 ? -4.282 0.051 -5.599 1.00 93.88 197 ALA A C 1
ATOM 1491 O O . ALA A 1 197 ? -3.440 -0.767 -5.956 1.00 93.88 197 ALA A O 1
ATOM 1492 N N . LEU A 1 198 ? -4.913 -0.031 -4.421 1.00 92.19 198 LEU A N 1
ATOM 1493 C CA . LEU A 1 198 ? -4.614 -1.071 -3.441 1.00 92.19 198 LEU A CA 1
ATOM 1494 C C . LEU A 1 198 ? -4.944 -2.472 -3.973 1.00 92.19 198 LEU A C 1
ATOM 1496 O O . LEU A 1 198 ? -4.123 -3.375 -3.862 1.00 92.19 198 LEU A O 1
ATOM 1500 N N . GLU A 1 199 ? -6.122 -2.674 -4.569 1.00 91.88 199 GLU A N 1
ATOM 1501 C CA . GLU A 1 199 ? -6.530 -3.974 -5.119 1.00 91.88 199 GLU A CA 1
ATOM 1502 C C . GLU A 1 199 ? -5.592 -4.446 -6.239 1.00 91.88 199 GLU A C 1
ATOM 1504 O O . GLU A 1 199 ? -5.183 -5.608 -6.212 1.00 91.88 199 GLU A O 1
ATOM 1509 N N . ALA A 1 200 ? -5.197 -3.556 -7.159 1.00 94.19 200 ALA A N 1
ATOM 1510 C CA . ALA A 1 200 ? -4.253 -3.868 -8.234 1.00 94.19 200 ALA A CA 1
ATOM 1511 C C . ALA A 1 200 ? -2.846 -4.185 -7.700 1.00 94.19 200 ALA A C 1
ATOM 1513 O O . ALA A 1 200 ? -2.206 -5.137 -8.148 1.00 94.19 200 ALA A O 1
ATOM 1514 N N . PHE A 1 201 ? -2.383 -3.434 -6.700 1.00 94.12 201 PHE A N 1
ATOM 1515 C CA . PHE A 1 201 ? -1.119 -3.705 -6.025 1.00 94.12 201 PHE A CA 1
ATOM 1516 C C . PHE A 1 201 ? -1.116 -5.082 -5.347 1.00 94.12 201 PHE A C 1
ATOM 1518 O O . PHE A 1 201 ? -0.245 -5.906 -5.624 1.00 94.12 201 PHE A O 1
ATOM 1525 N N . PHE A 1 202 ? -2.118 -5.375 -4.513 1.00 91.12 202 PHE A N 1
ATOM 1526 C CA . PHE A 1 202 ? -2.212 -6.663 -3.822 1.00 91.12 202 PHE A CA 1
ATOM 1527 C C . PHE A 1 202 ? -2.426 -7.833 -4.784 1.00 91.12 202 PHE A C 1
ATOM 1529 O O . PHE A 1 202 ? -1.961 -8.941 -4.515 1.00 91.12 202 PHE A O 1
ATOM 1536 N N . TYR A 1 203 ? -3.102 -7.602 -5.911 1.00 92.94 203 TYR A N 1
ATOM 1537 C CA . TYR A 1 203 ? -3.185 -8.569 -6.999 1.00 92.94 203 TYR A CA 1
ATOM 1538 C C . TYR A 1 203 ? -1.787 -8.935 -7.508 1.00 92.94 203 TYR A C 1
ATOM 1540 O O . TYR A 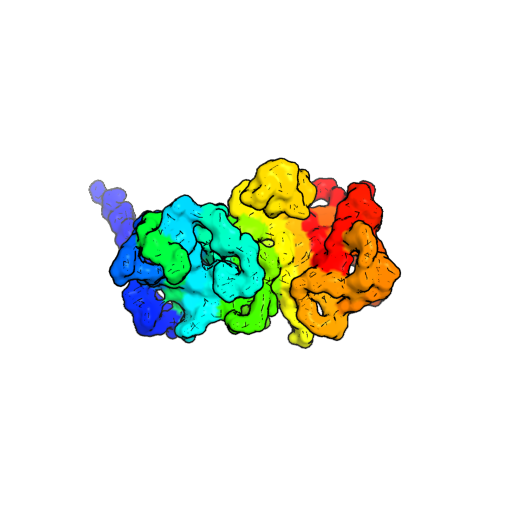1 203 ? -1.395 -10.102 -7.442 1.00 92.94 203 TYR A O 1
ATOM 1548 N N . ALA A 1 204 ? -1.001 -7.945 -7.935 1.00 95.31 204 ALA A N 1
ATOM 1549 C CA . ALA A 1 204 ? 0.338 -8.183 -8.462 1.00 95.31 204 ALA A CA 1
ATOM 1550 C C . ALA A 1 204 ? 1.291 -8.783 -7.416 1.00 95.31 204 ALA A C 1
ATOM 1552 O O . ALA A 1 204 ? 2.016 -9.736 -7.720 1.00 95.31 204 ALA A O 1
ATOM 1553 N N . ALA A 1 205 ? 1.249 -8.295 -6.173 1.00 92.81 205 ALA A N 1
ATOM 1554 C CA . ALA A 1 205 ? 2.070 -8.805 -5.077 1.00 92.81 205 ALA A CA 1
ATOM 1555 C C . ALA A 1 205 ? 1.755 -10.279 -4.764 1.00 92.81 205 ALA A C 1
ATOM 1557 O O . ALA A 1 205 ? 2.669 -11.095 -4.654 1.00 92.81 205 ALA A O 1
ATOM 1558 N N . ASN A 1 206 ? 0.474 -10.664 -4.711 1.00 89.50 206 ASN A N 1
ATOM 1559 C CA . ASN A 1 206 ? 0.063 -12.051 -4.470 1.00 89.50 206 ASN A CA 1
ATOM 1560 C C . ASN A 1 206 ? 0.486 -12.991 -5.614 1.00 89.50 206 ASN A C 1
ATOM 1562 O O . ASN A 1 206 ? 0.997 -14.081 -5.357 1.00 89.50 206 ASN A O 1
ATOM 1566 N N . PHE A 1 207 ? 0.328 -12.586 -6.879 1.00 93.25 207 PHE A N 1
ATOM 1567 C CA . PHE A 1 207 ? 0.819 -13.389 -8.008 1.00 93.25 207 PHE A CA 1
ATOM 1568 C C . PHE A 1 207 ? 2.342 -13.546 -7.980 1.00 93.25 207 PHE A C 1
ATOM 1570 O O . PHE A 1 207 ? 2.852 -14.636 -8.246 1.00 93.25 207 PHE A O 1
ATOM 1577 N N . THR A 1 208 ? 3.060 -12.484 -7.620 1.00 94.81 208 THR A N 1
ATOM 1578 C CA . THR A 1 208 ? 4.523 -12.499 -7.512 1.00 94.81 208 THR A CA 1
ATOM 1579 C C . THR A 1 208 ? 4.977 -13.423 -6.386 1.00 94.81 208 THR A C 1
ATOM 1581 O O . THR A 1 208 ? 5.780 -14.318 -6.632 1.00 94.81 208 THR A O 1
ATOM 1584 N N . ALA A 1 209 ? 4.390 -13.307 -5.192 1.00 91.25 209 ALA A N 1
ATOM 1585 C CA . ALA A 1 209 ? 4.693 -14.178 -4.057 1.00 91.25 209 ALA A CA 1
ATOM 1586 C C . ALA A 1 209 ? 4.436 -15.661 -4.373 1.00 91.25 209 ALA A C 1
ATOM 1588 O O . ALA A 1 209 ? 5.232 -16.520 -4.013 1.00 91.25 209 ALA A O 1
ATOM 1589 N N . ARG A 1 210 ? 3.366 -15.986 -5.113 1.00 92.00 210 ARG A N 1
ATOM 1590 C CA . ARG A 1 210 ? 3.106 -17.368 -5.560 1.00 92.00 210 ARG A CA 1
ATOM 1591 C C . ARG A 1 210 ? 4.137 -17.864 -6.571 1.00 92.00 210 ARG A C 1
ATOM 1593 O O . ARG A 1 210 ? 4.521 -19.029 -6.531 1.00 92.00 210 ARG A O 1
ATOM 1600 N N . ARG A 1 211 ? 4.564 -17.003 -7.499 1.00 95.56 211 ARG A N 1
ATOM 1601 C CA . ARG A 1 211 ? 5.534 -17.356 -8.547 1.00 95.56 211 ARG A CA 1
ATOM 1602 C C . ARG A 1 211 ? 6.958 -17.497 -8.006 1.00 95.56 211 ARG A C 1
ATOM 1604 O O . ARG A 1 211 ? 7.729 -18.293 -8.553 1.00 95.56 211 ARG A O 1
ATOM 1611 N N . PHE A 1 212 ? 7.286 -16.732 -6.968 1.00 93.69 212 PHE A N 1
ATOM 1612 C CA . PHE A 1 212 ? 8.596 -16.654 -6.334 1.00 93.69 212 PHE A CA 1
ATOM 1613 C C . PHE A 1 212 ? 8.447 -16.817 -4.814 1.00 93.69 212 PHE A C 1
ATOM 1615 O O . PHE A 1 212 ? 8.614 -15.872 -4.052 1.00 93.69 212 PHE A O 1
ATOM 1622 N N . ALA A 1 213 ? 8.125 -18.037 -4.376 1.00 88.25 213 ALA A N 1
ATOM 1623 C CA . ALA A 1 213 ? 7.725 -18.352 -2.997 1.00 88.25 213 ALA A CA 1
ATOM 1624 C C . ALA A 1 213 ? 8.733 -17.966 -1.896 1.00 88.25 213 ALA A C 1
ATOM 1626 O O . ALA A 1 213 ? 8.350 -17.861 -0.734 1.00 88.25 213 ALA A O 1
ATOM 1627 N N . ASN A 1 214 ? 10.001 -17.748 -2.253 1.00 88.94 214 ASN A N 1
ATOM 1628 C CA . ASN A 1 214 ? 11.067 -17.393 -1.314 1.00 88.94 214 ASN A CA 1
ATOM 1629 C C . ASN A 1 214 ? 11.350 -15.885 -1.259 1.00 88.94 214 ASN A C 1
ATOM 1631 O O . ASN A 1 214 ? 12.213 -15.457 -0.495 1.00 88.94 214 ASN A O 1
ATOM 1635 N N . GLU A 1 215 ? 10.665 -15.083 -2.075 1.00 87.44 215 GLU A N 1
ATOM 1636 C CA . GLU A 1 215 ? 10.867 -13.640 -2.076 1.00 87.44 215 GLU A CA 1
ATOM 1637 C C . GLU A 1 215 ? 10.260 -13.009 -0.821 1.00 87.44 215 GLU A C 1
ATOM 1639 O O . GLU A 1 215 ? 9.104 -13.291 -0.477 1.00 87.44 215 GLU A O 1
ATOM 1644 N N . PRO A 1 216 ? 10.996 -12.113 -0.140 1.00 88.19 216 PRO A N 1
ATOM 1645 C CA . PRO A 1 216 ? 10.426 -11.325 0.932 1.00 88.19 216 PRO A CA 1
ATOM 1646 C C . PRO A 1 216 ? 9.241 -10.484 0.433 1.00 88.19 216 PRO A C 1
ATOM 1648 O O . PRO A 1 216 ? 9.162 -10.117 -0.744 1.00 88.19 216 PRO A O 1
ATOM 1651 N N . PRO A 1 217 ? 8.330 -10.102 1.329 1.00 85.88 217 PRO A N 1
ATOM 1652 C CA . PRO A 1 217 ? 7.167 -9.310 0.963 1.00 85.88 217 PRO A CA 1
ATOM 1653 C C . PRO A 1 217 ? 7.599 -7.900 0.571 1.00 85.88 217 PRO A C 1
ATOM 1655 O O . PRO A 1 217 ? 8.531 -7.340 1.150 1.00 85.88 217 PRO A O 1
ATOM 1658 N N . LEU A 1 218 ? 6.896 -7.327 -0.395 1.00 87.94 218 LEU A N 1
ATOM 1659 C CA . LEU A 1 218 ? 7.184 -6.041 -0.999 1.00 87.94 218 LEU A CA 1
ATOM 1660 C C . LEU A 1 218 ? 6.715 -4.881 -0.115 1.00 87.94 218 LEU A C 1
ATOM 1662 O O . LEU A 1 218 ? 5.528 -4.695 0.132 1.00 87.94 218 LEU A O 1
ATOM 1666 N N . GLY A 1 219 ? 7.641 -4.071 0.371 1.00 86.06 219 GLY A N 1
ATOM 1667 C CA . GLY A 1 219 ? 7.324 -2.867 1.128 1.00 86.06 219 GLY A CA 1
ATOM 1668 C C . GLY A 1 219 ? 6.618 -1.816 0.278 1.00 86.06 219 GLY A C 1
ATOM 1669 O O . GLY A 1 219 ? 6.912 -1.654 -0.898 1.00 86.06 219 GLY A O 1
ATOM 1670 N N . MET A 1 220 ? 5.725 -1.062 0.894 1.00 87.31 220 MET A N 1
ATOM 1671 C CA . MET A 1 220 ? 5.026 0.081 0.332 1.00 87.31 220 MET A CA 1
ATOM 1672 C C . MET A 1 220 ? 5.245 1.279 1.258 1.00 87.31 220 MET A C 1
ATOM 1674 O O . MET A 1 220 ? 5.059 1.206 2.471 1.00 87.31 220 MET A O 1
ATOM 1678 N N . VAL A 1 221 ? 5.739 2.370 0.703 1.00 85.62 221 VAL A N 1
ATOM 1679 C CA . VAL A 1 221 ? 6.370 3.453 1.452 1.00 85.62 221 VAL A CA 1
ATOM 1680 C C . VAL A 1 221 ? 5.414 4.596 1.673 1.00 85.62 221 VAL A C 1
ATOM 1682 O O . VAL A 1 221 ? 5.161 4.913 2.815 1.00 85.62 221 VAL A O 1
ATOM 1685 N N . ASP A 1 222 ? 4.872 5.200 0.626 1.00 87.88 222 ASP A N 1
ATOM 1686 C CA . ASP A 1 222 ? 3.983 6.356 0.711 1.00 87.88 222 ASP A CA 1
ATOM 1687 C C . ASP A 1 222 ? 2.802 6.145 -0.239 1.00 87.88 222 ASP A C 1
ATOM 1689 O O . ASP A 1 222 ? 2.966 5.650 -1.352 1.00 87.88 222 ASP A O 1
ATOM 1693 N N . ILE A 1 223 ? 1.590 6.482 0.211 1.00 91.62 223 ILE A N 1
ATOM 1694 C CA . ILE A 1 223 ? 0.367 6.321 -0.589 1.00 91.62 223 ILE A CA 1
ATOM 1695 C C . ILE A 1 223 ? -0.349 7.658 -0.735 1.00 91.62 223 ILE A C 1
ATOM 1697 O O . ILE A 1 223 ? -0.490 8.217 -1.819 1.00 91.62 223 ILE A O 1
ATOM 1701 N N . GLY A 1 224 ? -0.833 8.177 0.385 1.00 90.56 224 GLY A N 1
ATOM 1702 C CA . GLY A 1 224 ? -1.537 9.437 0.427 1.00 90.56 224 GLY A CA 1
ATOM 1703 C C . GLY A 1 224 ? -2.170 9.718 1.771 1.00 90.56 224 GLY A C 1
ATOM 1704 O O . GLY A 1 224 ? -2.485 8.812 2.546 1.00 90.56 224 GLY A O 1
ATOM 1705 N N . GLY A 1 225 ? -2.341 11.008 2.050 1.00 86.75 225 GLY A N 1
ATOM 1706 C CA . GLY A 1 225 ? -2.968 11.476 3.277 1.00 86.75 225 GLY A CA 1
ATOM 1707 C C . GLY A 1 225 ? -4.437 11.052 3.392 1.00 86.75 225 GLY A C 1
ATOM 1708 O O . GLY A 1 225 ? -5.139 10.944 2.384 1.00 86.75 225 GLY A O 1
ATOM 1709 N N . VAL A 1 226 ? -4.957 10.944 4.619 1.00 83.12 226 VAL A N 1
ATOM 1710 C CA . VAL A 1 226 ? -6.391 10.693 4.910 1.00 83.12 226 VAL A CA 1
ATOM 1711 C C . VAL A 1 226 ? -7.357 11.612 4.147 1.00 83.12 226 VAL A C 1
ATOM 1713 O O . VAL A 1 226 ? -8.462 11.211 3.770 1.00 83.12 226 VAL A O 1
ATOM 1716 N N . GLN A 1 227 ? -6.925 12.840 3.854 1.00 86.75 227 GLN A N 1
ATOM 1717 C CA . GLN A 1 227 ? -7.683 13.848 3.110 1.00 86.75 227 GLN A CA 1
ATOM 1718 C C . GLN A 1 227 ? -7.385 13.874 1.598 1.00 86.75 227 GLN A C 1
ATOM 1720 O O . GLN A 1 227 ? -7.871 14.772 0.922 1.00 86.75 227 GLN A O 1
ATOM 1725 N N . ALA A 1 228 ? -6.661 12.892 1.042 1.00 88.81 228 ALA A N 1
ATOM 1726 C CA . ALA A 1 228 ? -6.028 12.978 -0.285 1.00 88.81 228 ALA A CA 1
ATOM 1727 C C . ALA A 1 228 ? -5.197 14.251 -0.414 1.00 88.81 228 ALA A C 1
ATOM 1729 O O . ALA A 1 228 ? -5.400 15.065 -1.308 1.00 88.81 228 ALA A O 1
ATOM 1730 N N . ARG A 1 229 ? -4.287 14.436 0.536 1.00 90.44 229 ARG A N 1
ATOM 1731 C CA . ARG A 1 229 ? -3.262 15.468 0.467 1.00 90.44 229 ARG A CA 1
ATOM 1732 C C . ARG A 1 229 ? -1.923 14.780 0.292 1.00 90.44 229 ARG A C 1
ATOM 1734 O O . ARG A 1 229 ? -1.699 13.728 0.895 1.00 90.44 229 ARG A O 1
ATOM 1741 N N . THR A 1 230 ? -1.059 15.406 -0.495 1.00 91.19 230 THR A N 1
ATOM 1742 C CA . THR A 1 230 ? 0.335 15.002 -0.639 1.00 91.19 230 THR A CA 1
ATOM 1743 C C . THR A 1 230 ? 0.984 14.882 0.749 1.00 91.19 230 THR A C 1
ATOM 1745 O O . THR A 1 230 ? 0.789 15.768 1.586 1.00 91.19 230 THR A O 1
ATOM 1748 N N . PRO A 1 231 ? 1.723 13.804 1.047 1.00 87.94 231 PRO A N 1
ATOM 1749 C CA . PRO A 1 231 ? 2.379 13.652 2.337 1.00 87.94 231 PRO A CA 1
ATOM 1750 C C . PRO A 1 231 ? 3.310 14.827 2.676 1.00 87.94 231 PRO A C 1
ATOM 1752 O O . PRO A 1 231 ? 4.022 15.342 1.813 1.00 87.94 231 PRO A O 1
ATOM 1755 N N . GLY A 1 232 ? 3.329 15.239 3.945 1.00 82.25 232 GLY A N 1
ATOM 1756 C CA . GLY A 1 232 ? 4.228 16.267 4.482 1.00 82.25 232 GLY A CA 1
ATOM 1757 C C . GLY A 1 232 ? 3.582 17.617 4.780 1.00 82.25 232 GLY A C 1
ATOM 1758 O O . GLY A 1 232 ? 4.210 18.454 5.426 1.00 82.25 232 GLY A O 1
ATOM 1759 N N . PHE A 1 233 ? 2.338 17.846 4.359 1.00 83.19 233 PHE A N 1
ATOM 1760 C CA . PHE A 1 233 ? 1.653 19.122 4.587 1.00 83.19 233 PHE A CA 1
ATOM 1761 C C . PHE A 1 233 ? 1.407 19.460 6.068 1.00 83.19 233 PHE A C 1
ATOM 1763 O O . PHE A 1 233 ? 1.243 20.629 6.407 1.00 83.19 233 PHE A O 1
ATOM 1770 N N . GLU A 1 234 ? 1.364 18.467 6.949 1.00 74.75 234 GLU A N 1
ATOM 1771 C CA . GLU A 1 234 ? 1.286 18.651 8.401 1.00 74.75 234 GL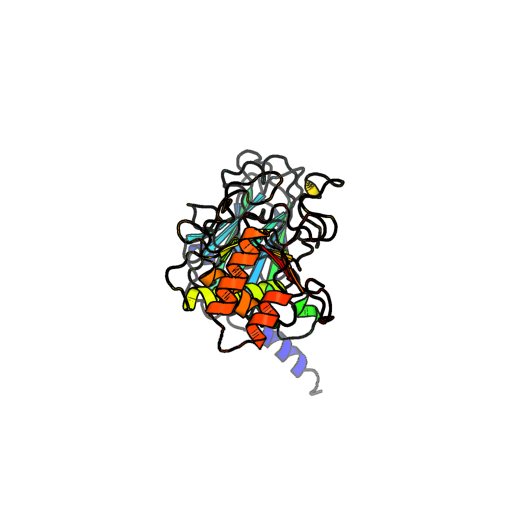U A CA 1
ATOM 1772 C C . GLU A 1 234 ? 2.643 19.001 9.037 1.00 74.75 234 GLU A C 1
ATOM 1774 O O . GLU A 1 234 ? 2.704 19.547 10.140 1.00 74.75 234 GLU A O 1
ATOM 1779 N N . LEU A 1 235 ? 3.744 18.698 8.343 1.00 74.25 235 LEU A N 1
ATOM 1780 C CA . LEU A 1 235 ? 5.094 19.052 8.776 1.00 74.25 235 LEU A CA 1
ATOM 1781 C C . LEU A 1 235 ? 5.435 20.474 8.332 1.00 74.25 235 LEU A C 1
ATOM 1783 O O . LEU A 1 235 ? 5.954 21.263 9.125 1.00 74.25 235 LEU A O 1
ATOM 1787 N N . SER A 1 236 ? 5.096 20.802 7.083 1.00 81.31 236 SER A N 1
ATOM 1788 C CA . SER A 1 236 ? 5.221 22.134 6.501 1.00 81.31 236 SER A CA 1
ATOM 1789 C C . SER A 1 236 ? 4.093 22.382 5.491 1.00 81.31 236 SER A C 1
ATOM 1791 O O . SER A 1 236 ? 4.089 21.768 4.420 1.00 81.31 236 SER A O 1
ATOM 1793 N N . PRO A 1 237 ? 3.161 23.316 5.768 1.00 83.00 237 PRO A N 1
ATOM 1794 C CA . PRO A 1 237 ? 2.059 23.621 4.855 1.00 83.00 237 PRO A CA 1
ATOM 1795 C C . PRO A 1 237 ? 2.500 24.100 3.465 1.00 83.00 237 PRO A C 1
ATOM 1797 O O . PRO A 1 237 ? 1.721 24.011 2.522 1.00 83.00 237 PRO A O 1
ATOM 1800 N N . GLN A 1 238 ? 3.727 24.611 3.332 1.00 87.75 238 GLN A N 1
ATOM 1801 C CA . GLN A 1 238 ? 4.279 25.144 2.084 1.00 87.75 238 GLN A CA 1
ATOM 1802 C C . GLN A 1 238 ? 5.295 24.204 1.418 1.00 87.75 238 GLN A C 1
ATOM 1804 O O . GLN A 1 238 ? 5.708 24.462 0.290 1.00 87.75 238 GLN A O 1
ATOM 1809 N N . ARG A 1 239 ? 5.745 23.146 2.106 1.00 85.75 239 ARG A N 1
ATOM 1810 C CA . ARG A 1 239 ? 6.818 22.257 1.631 1.00 85.75 239 ARG A CA 1
ATOM 1811 C C . ARG A 1 239 ? 6.448 20.793 1.901 1.00 85.75 239 ARG A C 1
ATOM 1813 O O . ARG A 1 239 ? 6.974 20.204 2.847 1.00 85.75 239 ARG A O 1
ATOM 1820 N N . PRO A 1 240 ? 5.527 20.206 1.112 1.00 85.00 240 PRO A N 1
ATOM 1821 C CA . PRO A 1 240 ? 5.242 18.776 1.204 1.00 85.00 240 PRO A CA 1
ATOM 1822 C C . PRO A 1 240 ? 6.508 17.937 0.944 1.00 85.00 240 PRO A C 1
ATOM 1824 O O . PRO A 1 240 ? 7.462 18.409 0.324 1.00 85.00 240 PRO A O 1
ATOM 1827 N N . ARG A 1 241 ? 6.518 16.681 1.416 1.00 82.12 241 ARG A N 1
ATOM 1828 C CA . ARG A 1 241 ? 7.636 15.736 1.203 1.00 82.12 241 ARG A CA 1
ATOM 1829 C C . ARG A 1 241 ? 7.744 15.277 -0.253 1.00 82.12 241 ARG A C 1
ATOM 1831 O O . ARG A 1 241 ? 8.815 14.862 -0.678 1.00 82.12 241 ARG A O 1
ATOM 1838 N N . HIS A 1 242 ? 6.638 15.366 -0.983 1.00 87.75 242 HIS A N 1
ATOM 1839 C CA . HIS A 1 242 ? 6.498 15.003 -2.390 1.00 87.75 242 HIS A CA 1
ATOM 1840 C C . HIS A 1 242 ? 6.021 16.209 -3.208 1.00 87.75 242 HIS A C 1
ATOM 1842 O O . HIS A 1 242 ? 5.478 17.149 -2.619 1.00 87.75 242 HIS A O 1
ATOM 1848 N N . PRO A 1 243 ? 6.178 16.214 -4.546 1.00 89.50 243 PRO A N 1
ATOM 1849 C CA . PRO A 1 243 ? 5.624 17.266 -5.393 1.00 89.50 243 PRO A CA 1
ATOM 1850 C C . PRO A 1 243 ? 4.127 17.483 -5.141 1.00 89.50 243 PRO A C 1
ATOM 1852 O O . PRO A 1 243 ? 3.350 16.537 -5.014 1.00 89.50 243 PRO A O 1
ATOM 1855 N N . GLN A 1 244 ? 3.701 18.743 -5.059 1.00 90.31 244 GLN A N 1
ATOM 1856 C CA . GLN A 1 244 ? 2.301 19.060 -4.794 1.00 90.31 244 GLN A CA 1
ATOM 1857 C C . GLN A 1 244 ? 1.392 18.459 -5.876 1.00 90.31 244 GLN A C 1
ATOM 1859 O O . GLN A 1 244 ? 1.599 18.678 -7.065 1.00 90.31 244 GLN A O 1
ATOM 1864 N N . GLY A 1 245 ? 0.357 17.734 -5.444 1.00 89.56 245 GLY A N 1
ATOM 1865 C CA . GLY A 1 245 ? -0.598 17.080 -6.343 1.00 89.56 245 GLY A CA 1
ATOM 1866 C C . GLY A 1 245 ? -0.326 15.594 -6.586 1.00 89.56 245 GLY A C 1
ATOM 1867 O O . GLY A 1 245 ? -1.161 14.944 -7.209 1.00 89.56 245 GLY A O 1
ATOM 1868 N N . THR A 1 246 ? 0.769 15.038 -6.057 1.00 91.31 246 THR A N 1
ATOM 1869 C CA . THR A 1 246 ? 1.015 13.586 -6.032 1.00 91.31 246 THR A CA 1
ATOM 1870 C C . THR A 1 246 ? 0.588 12.972 -4.699 1.00 91.31 246 THR A C 1
ATOM 1872 O O . THR A 1 246 ? 0.309 13.687 -3.726 1.00 91.31 246 THR A O 1
ATOM 1875 N N . HIS A 1 247 ? 0.514 11.642 -4.646 1.00 94.31 247 HIS A N 1
ATOM 1876 C CA . HIS A 1 247 ? 0.135 10.858 -3.471 1.00 94.31 247 HIS A CA 1
ATOM 1877 C C . HIS A 1 247 ? -1.197 11.313 -2.873 1.00 94.31 247 HIS A C 1
ATOM 1879 O O . HIS A 1 247 ? -1.359 11.514 -1.670 1.00 94.31 247 HIS A O 1
ATOM 1885 N N . LEU A 1 248 ? -2.200 11.484 -3.731 1.00 94.06 248 LEU A N 1
ATOM 1886 C CA . LEU A 1 248 ? -3.569 11.812 -3.318 1.00 94.06 248 LEU A CA 1
ATOM 1887 C C . LEU A 1 248 ? -4.401 10.530 -3.088 1.00 94.06 248 LEU A C 1
ATOM 1889 O O . LEU A 1 248 ? -5.636 10.538 -3.114 1.00 94.06 248 LEU A O 1
ATOM 1893 N N . GLY A 1 249 ? -3.709 9.405 -2.881 1.00 92.75 249 GLY A N 1
ATOM 1894 C CA . GLY A 1 249 ? -4.251 8.055 -2.750 1.00 92.75 249 GLY A CA 1
ATOM 1895 C C . GLY A 1 249 ? -4.320 7.267 -4.060 1.00 92.75 249 GLY A C 1
ATOM 1896 O O . GLY A 1 249 ? -4.694 6.101 -4.052 1.00 92.75 249 GLY A O 1
ATOM 1897 N N . ASN A 1 250 ? -3.985 7.864 -5.195 1.00 94.44 250 ASN A N 1
ATOM 1898 C CA . ASN A 1 250 ? -3.859 7.178 -6.482 1.00 94.44 250 ASN A CA 1
ATOM 1899 C C . ASN A 1 250 ? -2.399 6.876 -6.848 1.00 94.44 250 ASN A C 1
ATOM 1901 O O . ASN A 1 250 ? -2.178 6.351 -7.929 1.00 94.44 250 ASN A O 1
ATOM 1905 N N . ASP A 1 251 ? -1.439 7.199 -5.985 1.00 95.38 251 ASP A N 1
ATOM 1906 C CA . ASP A 1 251 ? -0.022 6.931 -6.208 1.00 95.38 251 ASP A CA 1
ATOM 1907 C C . ASP A 1 251 ? 0.520 6.068 -5.069 1.00 95.38 251 ASP A C 1
ATOM 1909 O O . ASP A 1 251 ? 0.127 6.260 -3.918 1.00 95.38 251 ASP A O 1
ATOM 1913 N N . LEU A 1 252 ? 1.382 5.104 -5.386 1.00 94.75 252 LEU A N 1
ATOM 1914 C CA . LEU A 1 252 ? 2.006 4.186 -4.438 1.00 94.75 252 LEU A CA 1
ATOM 1915 C C . LEU A 1 252 ? 3.519 4.218 -4.638 1.00 94.75 252 LEU A C 1
ATOM 1917 O O . LEU A 1 252 ? 3.998 3.834 -5.702 1.00 94.75 252 LEU A O 1
ATOM 1921 N N . ASP A 1 253 ? 4.270 4.569 -3.605 1.00 94.06 253 ASP A N 1
ATOM 1922 C CA . ASP A 1 253 ? 5.700 4.282 -3.571 1.00 94.06 253 ASP A CA 1
ATOM 1923 C C . ASP A 1 253 ? 5.890 2.863 -3.053 1.00 94.06 253 ASP A C 1
ATOM 1925 O O . ASP A 1 253 ? 5.394 2.502 -1.986 1.00 94.06 253 ASP A O 1
ATOM 1929 N N . VAL A 1 254 ? 6.597 2.033 -3.807 1.00 94.12 254 VAL A N 1
ATOM 1930 C CA . VAL A 1 254 ? 6.743 0.603 -3.533 1.00 94.12 254 VAL A CA 1
ATOM 1931 C C . VAL A 1 254 ? 8.213 0.222 -3.617 1.00 94.12 254 VAL A C 1
ATOM 1933 O O . VAL A 1 254 ? 8.920 0.619 -4.533 1.00 94.12 254 VAL A O 1
ATOM 1936 N N . ALA A 1 255 ? 8.708 -0.548 -2.658 1.00 94.69 255 ALA A N 1
ATOM 1937 C CA . ALA A 1 255 ? 10.066 -1.068 -2.668 1.00 94.69 255 ALA A CA 1
ATOM 1938 C C . ALA A 1 255 ? 10.345 -1.901 -3.929 1.00 94.69 255 ALA A C 1
ATOM 1940 O O . ALA A 1 255 ? 9.444 -2.465 -4.541 1.00 94.69 255 ALA A O 1
ATOM 1941 N N . TYR A 1 256 ? 11.619 -2.057 -4.277 1.00 97.25 256 TYR A N 1
ATOM 1942 C CA . TYR A 1 256 ? 12.023 -3.053 -5.268 1.00 97.25 256 TYR A CA 1
ATOM 1943 C C . TYR A 1 256 ? 12.158 -4.437 -4.632 1.00 97.25 256 TYR A C 1
ATOM 1945 O O . TYR A 1 256 ? 12.611 -4.550 -3.490 1.00 97.25 256 TYR A O 1
ATOM 1953 N N . TYR A 1 257 ? 11.881 -5.492 -5.405 1.00 96.81 257 TYR A N 1
ATOM 1954 C CA . TYR A 1 257 ? 12.385 -6.828 -5.075 1.00 96.81 257 TYR A CA 1
ATOM 1955 C C . TYR A 1 257 ? 13.911 -6.860 -5.213 1.00 96.81 257 TYR A C 1
ATOM 1957 O O . TYR A 1 257 ? 14.466 -6.393 -6.217 1.00 96.81 257 TYR A O 1
ATOM 1965 N N . ARG A 1 258 ? 14.604 -7.397 -4.210 1.00 94.69 258 ARG A N 1
ATOM 1966 C CA . ARG A 1 258 ? 16.070 -7.432 -4.124 1.00 94.69 258 ARG A CA 1
ATOM 1967 C C . ARG A 1 258 ? 16.565 -8.868 -4.170 1.00 94.69 258 ARG A C 1
ATOM 1969 O O . ARG A 1 258 ? 15.959 -9.749 -3.588 1.00 94.69 258 ARG A O 1
ATOM 1976 N N . ARG A 1 259 ? 17.741 -9.081 -4.769 1.00 89.12 259 ARG A N 1
ATOM 1977 C CA . ARG A 1 259 ? 18.384 -10.413 -4.805 1.00 89.12 259 ARG A CA 1
ATOM 1978 C C . ARG A 1 259 ? 18.709 -10.961 -3.412 1.00 89.12 259 ARG A C 1
ATOM 1980 O O . ARG A 1 259 ? 18.878 -12.161 -3.249 1.00 89.12 259 ARG A O 1
ATOM 1987 N N . ALA A 1 260 ? 18.893 -10.067 -2.443 1.00 86.75 260 ALA A N 1
ATOM 1988 C CA . ALA A 1 260 ? 19.160 -10.400 -1.055 1.00 86.75 260 ALA A CA 1
ATOM 1989 C C . ALA A 1 260 ? 18.678 -9.271 -0.135 1.00 86.75 260 ALA A C 1
ATOM 1991 O O . ALA A 1 260 ? 18.755 -8.088 -0.487 1.00 86.75 260 ALA A O 1
ATOM 1992 N N . GLY A 1 261 ? 18.255 -9.647 1.071 1.00 86.44 261 GLY A N 1
ATOM 1993 C CA . GLY A 1 261 ? 17.783 -8.725 2.102 1.00 86.44 261 GLY A CA 1
ATOM 1994 C C . GLY A 1 261 ? 16.294 -8.392 1.991 1.00 86.44 261 GLY A C 1
ATOM 1995 O O . GLY A 1 261 ? 15.562 -8.985 1.209 1.00 86.44 261 GLY A O 1
ATOM 1996 N N . ALA A 1 262 ? 15.840 -7.449 2.815 1.00 87.00 262 ALA A N 1
ATOM 1997 C CA . ALA A 1 262 ? 14.436 -7.056 2.872 1.00 87.00 262 ALA A CA 1
ATOM 1998 C C . ALA A 1 262 ? 14.047 -6.107 1.725 1.00 87.00 262 ALA A C 1
ATOM 2000 O O . ALA A 1 262 ? 14.802 -5.192 1.374 1.00 87.00 262 ALA A O 1
ATOM 2001 N N . ASN A 1 263 ? 12.825 -6.273 1.215 1.00 90.44 263 ASN A N 1
ATOM 2002 C CA . ASN A 1 263 ? 12.195 -5.382 0.238 1.00 90.44 263 ASN A CA 1
ATOM 2003 C C . ASN A 1 263 ? 11.515 -4.215 0.972 1.00 90.44 263 ASN A C 1
ATOM 2005 O O . ASN A 1 263 ? 10.303 -4.067 0.943 1.00 90.44 263 ASN A O 1
ATOM 2009 N N . ASN A 1 264 ? 12.288 -3.416 1.705 1.00 84.62 264 ASN A N 1
ATOM 2010 C CA . ASN A 1 264 ? 11.797 -2.396 2.642 1.00 84.62 264 ASN A CA 1
ATOM 2011 C C . ASN A 1 264 ? 12.096 -0.953 2.203 1.00 84.62 264 ASN A C 1
ATOM 2013 O O . ASN A 1 264 ? 12.238 -0.061 3.032 1.00 84.62 264 ASN A O 1
ATOM 2017 N N . ALA A 1 265 ? 12.251 -0.754 0.896 1.00 88.50 265 ALA A N 1
ATOM 2018 C CA . ALA A 1 265 ? 12.608 0.517 0.274 1.00 88.50 265 ALA A CA 1
ATOM 2019 C C . ALA A 1 265 ? 13.907 1.160 0.790 1.00 88.50 265 ALA A C 1
ATOM 2021 O O . ALA A 1 265 ? 14.073 2.378 0.739 1.00 88.50 265 ALA A O 1
ATOM 2022 N N . ALA A 1 266 ? 14.852 0.342 1.263 1.00 89.00 266 ALA A N 1
ATOM 2023 C CA . ALA A 1 266 ? 16.230 0.777 1.433 1.00 89.00 266 ALA A CA 1
ATOM 2024 C C . ALA A 1 266 ? 16.880 1.057 0.059 1.00 89.00 266 ALA A C 1
ATOM 2026 O O . ALA A 1 266 ? 16.561 0.362 -0.913 1.00 89.00 266 ALA A O 1
ATOM 2027 N N . PRO A 1 267 ? 17.834 2.005 -0.033 1.00 92.38 267 PRO A N 1
ATOM 2028 C CA . PRO A 1 267 ? 18.602 2.248 -1.252 1.00 92.38 267 PRO A CA 1
ATOM 2029 C C . PRO A 1 267 ? 19.160 0.967 -1.875 1.00 92.38 267 PRO A C 1
ATOM 2031 O O . PRO A 1 267 ? 19.807 0.156 -1.204 1.00 92.38 267 PRO A O 1
ATOM 2034 N N . VAL A 1 268 ? 18.921 0.783 -3.179 1.00 96.00 268 VAL A N 1
ATOM 2035 C CA . VAL A 1 268 ? 19.385 -0.409 -3.910 1.00 96.00 268 VAL A CA 1
ATOM 2036 C C . VAL A 1 268 ? 20.713 -0.186 -4.634 1.00 96.00 268 VAL A C 1
ATOM 2038 O O . VAL A 1 268 ? 21.265 -1.126 -5.196 1.00 96.00 268 VAL A O 1
ATOM 2041 N N . CYS A 1 269 ? 21.262 1.024 -4.603 1.00 96.50 269 CYS A N 1
ATOM 2042 C CA . CYS A 1 269 ? 22.516 1.404 -5.248 1.00 96.50 269 CYS A CA 1
ATOM 2043 C C . CYS A 1 269 ? 23.178 2.559 -4.471 1.00 96.50 269 CYS A C 1
ATOM 2045 O O . CYS A 1 269 ? 22.488 3.290 -3.750 1.00 96.50 269 CYS A O 1
ATOM 2047 N N . PRO A 1 270 ? 24.496 2.781 -4.638 1.00 97.00 270 PRO A N 1
ATOM 2048 C CA . PRO A 1 270 ? 25.086 4.087 -4.370 1.00 97.00 270 PRO A CA 1
ATOM 2049 C C . PRO A 1 270 ? 24.358 5.143 -5.201 1.00 97.00 270 PRO A C 1
ATOM 2051 O O . PRO A 1 270 ? 24.084 4.906 -6.383 1.00 97.00 270 PRO A O 1
ATOM 2054 N N . ASN A 1 271 ? 24.040 6.281 -4.591 1.00 94.69 271 ASN A N 1
ATOM 2055 C CA . ASN A 1 271 ? 23.318 7.353 -5.258 1.00 94.69 271 ASN A CA 1
ATOM 2056 C C . ASN A 1 271 ? 23.986 8.713 -5.030 1.00 94.69 271 ASN A C 1
ATOM 2058 O O . ASN A 1 271 ? 24.649 8.930 -4.019 1.00 94.69 271 ASN A O 1
ATOM 2062 N N . SER A 1 272 ? 23.818 9.609 -5.997 1.00 94.62 272 SER A N 1
ATOM 2063 C CA . SER A 1 272 ? 24.197 11.020 -5.912 1.00 94.62 272 SER A CA 1
ATOM 2064 C C . SER A 1 272 ? 23.134 11.842 -6.622 1.00 94.62 272 SER A C 1
ATOM 2066 O O . SER A 1 272 ? 22.597 11.417 -7.645 1.00 94.62 272 SER A O 1
ATOM 2068 N N . GLY A 1 273 ? 22.762 12.983 -6.043 1.00 90.44 273 GLY A N 1
ATOM 2069 C CA . GLY A 1 273 ? 21.686 13.814 -6.580 1.00 90.44 273 GLY A CA 1
ATOM 2070 C C . GLY A 1 273 ? 20.322 13.114 -6.641 1.00 90.44 273 GLY A C 1
ATOM 2071 O O . GLY A 1 273 ? 19.425 13.640 -7.278 1.00 90.44 273 GLY A O 1
ATOM 2072 N N . GLY A 1 274 ? 20.134 11.964 -5.983 1.00 89.12 274 GLY A N 1
ATOM 2073 C CA . GLY A 1 274 ? 18.897 11.178 -6.030 1.00 89.12 274 GLY A CA 1
ATOM 2074 C C . GLY A 1 274 ? 18.855 10.082 -7.103 1.00 89.12 274 GLY A C 1
ATOM 2075 O O . GLY A 1 274 ? 17.862 9.359 -7.142 1.00 89.12 274 GLY A O 1
ATOM 2076 N N . TYR A 1 275 ? 19.916 9.911 -7.899 1.00 95.19 275 TYR A N 1
ATOM 2077 C CA . TYR A 1 275 ? 20.033 8.884 -8.943 1.00 95.19 275 TYR A CA 1
ATOM 2078 C C . TYR A 1 275 ? 21.080 7.827 -8.602 1.00 95.19 275 TYR A C 1
ATOM 2080 O O . TYR A 1 275 ? 22.092 8.133 -7.968 1.00 95.19 275 TYR A O 1
ATOM 2088 N N . CYS A 1 276 ? 20.894 6.599 -9.086 1.00 96.25 276 CYS A N 1
ATOM 2089 C CA . CYS A 1 276 ? 21.900 5.550 -8.997 1.00 96.25 276 CYS A CA 1
ATOM 2090 C C . CYS A 1 276 ? 23.174 5.924 -9.767 1.00 96.25 276 CYS A C 1
ATOM 2092 O O . CYS A 1 276 ? 23.174 6.100 -10.989 1.00 96.25 276 CYS A O 1
ATOM 2094 N N . THR A 1 277 ? 24.303 5.938 -9.062 1.00 96.50 277 THR A N 1
ATOM 2095 C CA . THR A 1 277 ? 25.641 6.105 -9.652 1.00 96.50 277 THR A CA 1
ATOM 2096 C C . THR A 1 277 ? 26.351 4.768 -9.857 1.00 96.50 277 THR A C 1
ATOM 2098 O O . THR A 1 277 ? 27.210 4.655 -10.730 1.00 96.50 277 THR A O 1
ATOM 2101 N N . GLY A 1 278 ? 25.953 3.734 -9.108 1.00 96.44 278 GLY A N 1
ATOM 2102 C CA . GLY A 1 278 ? 26.474 2.371 -9.219 1.00 96.44 278 GLY A CA 1
ATOM 2103 C C . GLY A 1 278 ? 25.442 1.341 -9.704 1.00 96.44 278 GLY A C 1
ATOM 2104 O O . GLY A 1 278 ? 24.288 1.687 -9.966 1.00 96.44 278 GLY A O 1
ATOM 2105 N N . PRO A 1 279 ? 25.842 0.062 -9.831 1.00 96.75 279 PRO A N 1
ATOM 2106 C CA . PRO A 1 279 ? 24.938 -1.033 -10.184 1.00 96.75 279 PRO A CA 1
ATOM 2107 C C . PRO A 1 279 ? 23.819 -1.238 -9.138 1.00 96.75 279 PRO A C 1
ATOM 2109 O O . PRO A 1 279 ? 24.132 -1.438 -7.958 1.00 96.75 279 PRO A O 1
ATOM 2112 N N . PRO A 1 280 ? 22.531 -1.237 -9.537 1.00 97.12 280 PRO A N 1
ATOM 2113 C CA . PRO A 1 280 ? 21.423 -1.559 -8.639 1.00 97.12 280 PRO A CA 1
ATOM 2114 C C . PRO A 1 280 ? 21.401 -3.031 -8.206 1.00 97.12 280 PRO A C 1
ATOM 2116 O O . PRO A 1 280 ? 21.552 -3.950 -9.011 1.00 97.12 280 PRO A O 1
ATOM 2119 N N . ARG A 1 281 ? 21.143 -3.270 -6.919 1.00 97.00 281 ARG A N 1
ATOM 2120 C CA . ARG A 1 281 ? 21.050 -4.591 -6.275 1.00 97.00 281 ARG A CA 1
ATOM 2121 C C . ARG A 1 281 ? 19.605 -5.100 -6.222 1.00 97.00 281 ARG A C 1
ATOM 2123 O O . ARG A 1 281 ? 19.120 -5.504 -5.165 1.00 97.00 281 ARG A O 1
ATOM 2130 N N . ILE A 1 282 ? 18.919 -5.067 -7.364 1.00 97.75 282 ILE A N 1
ATOM 2131 C CA . ILE A 1 282 ? 17.538 -5.555 -7.513 1.00 97.75 282 ILE A CA 1
ATOM 2132 C C . ILE A 1 282 ? 17.486 -6.934 -8.178 1.00 97.75 282 ILE A C 1
ATOM 2134 O O . ILE A 1 282 ? 18.380 -7.302 -8.951 1.00 97.75 282 ILE A O 1
ATOM 2138 N N . ASP A 1 283 ? 16.419 -7.687 -7.916 1.00 97.88 283 ASP A N 1
ATOM 2139 C CA . ASP A 1 283 ? 16.027 -8.807 -8.772 1.00 97.88 283 ASP A CA 1
ATOM 2140 C C . ASP A 1 283 ? 15.123 -8.279 -9.896 1.00 97.88 283 ASP A C 1
ATOM 2142 O O . ASP A 1 283 ? 13.906 -8.146 -9.753 1.00 97.88 283 ASP A O 1
ATOM 2146 N N . ALA A 1 284 ? 15.730 -7.929 -11.030 1.00 98.12 284 ALA A N 1
ATOM 2147 C CA . ALA A 1 284 ? 15.005 -7.366 -12.167 1.00 98.12 284 ALA A CA 1
ATOM 2148 C C . ALA A 1 284 ? 13.947 -8.326 -12.740 1.00 98.12 284 ALA A C 1
ATOM 2150 O O . ALA A 1 284 ? 12.927 -7.865 -13.242 1.00 98.12 284 ALA A O 1
ATOM 2151 N N . ARG A 1 285 ? 14.149 -9.645 -12.623 1.00 98.25 285 ARG A N 1
ATOM 2152 C CA . ARG A 1 285 ? 13.213 -10.666 -13.112 1.00 98.25 285 ARG A CA 1
ATOM 2153 C C . ARG A 1 285 ? 11.942 -10.683 -12.262 1.00 98.25 285 ARG A C 1
ATOM 2155 O O . ARG A 1 285 ? 10.837 -10.710 -12.799 1.00 98.25 285 ARG A O 1
ATOM 2162 N N . VAL A 1 286 ? 12.083 -10.622 -10.938 1.00 98.12 286 VAL A N 1
ATOM 2163 C CA . VAL A 1 286 ? 10.929 -10.564 -10.027 1.00 98.12 286 VAL A CA 1
ATOM 2164 C C . VAL A 1 286 ? 10.186 -9.234 -10.183 1.00 98.12 286 VAL A C 1
ATOM 2166 O O . VAL A 1 286 ? 8.962 -9.237 -10.301 1.00 98.12 286 VAL A O 1
ATOM 2169 N N . ASN A 1 287 ? 10.904 -8.108 -10.291 1.00 98.38 287 ASN A N 1
ATOM 2170 C CA . ASN A 1 287 ? 10.278 -6.803 -10.543 1.00 98.38 287 ASN A CA 1
ATOM 2171 C C . ASN A 1 287 ? 9.546 -6.760 -11.899 1.00 98.38 287 ASN A C 1
ATOM 2173 O O . ASN A 1 287 ? 8.420 -6.275 -11.955 1.00 98.38 287 ASN A O 1
ATOM 2177 N N . ALA A 1 288 ? 10.126 -7.306 -12.976 1.00 98.50 288 ALA A N 1
ATOM 2178 C CA . ALA A 1 288 ? 9.469 -7.371 -14.284 1.00 98.50 288 ALA A C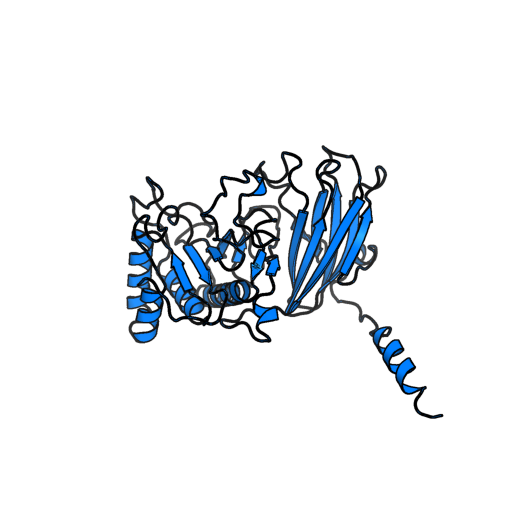A 1
ATOM 2179 C C . ALA A 1 288 ? 8.178 -8.205 -14.246 1.00 98.50 288 ALA A C 1
ATOM 2181 O O . ALA A 1 288 ? 7.183 -7.823 -14.857 1.00 98.50 288 ALA A O 1
ATOM 2182 N N . PHE A 1 289 ? 8.156 -9.310 -13.493 1.00 98.50 289 PHE A N 1
ATOM 2183 C CA . PHE A 1 289 ? 6.937 -10.097 -13.292 1.00 98.50 289 PHE A CA 1
ATOM 2184 C C . PHE A 1 289 ? 5.893 -9.374 -12.436 1.00 98.50 289 PHE A C 1
ATOM 2186 O O . PHE A 1 289 ? 4.710 -9.399 -12.760 1.00 98.50 289 PHE A O 1
ATOM 2193 N N . PHE A 1 290 ? 6.308 -8.707 -11.360 1.00 97.94 290 PHE A N 1
ATOM 2194 C CA . PHE A 1 290 ? 5.400 -7.884 -10.565 1.00 97.94 290 PHE A CA 1
ATOM 2195 C C . PHE A 1 290 ? 4.745 -6.798 -11.428 1.00 97.94 290 PHE A C 1
ATOM 2197 O O . PHE A 1 290 ? 3.520 -6.669 -11.443 1.00 97.94 290 PHE A O 1
ATOM 2204 N N . ILE A 1 291 ? 5.547 -6.083 -12.220 1.00 98.38 291 ILE A N 1
ATOM 2205 C CA . ILE A 1 291 ? 5.069 -5.045 -13.136 1.00 98.38 291 ILE A CA 1
ATOM 2206 C C . ILE A 1 291 ? 4.165 -5.640 -14.218 1.00 98.38 291 ILE A C 1
ATOM 2208 O O . ILE A 1 291 ? 3.134 -5.042 -14.515 1.00 98.38 291 ILE A O 1
ATOM 2212 N N . SER A 1 292 ? 4.476 -6.827 -14.753 1.00 98.06 292 SER A N 1
ATOM 2213 C CA . SER A 1 292 ? 3.625 -7.477 -15.757 1.00 98.06 292 SER A CA 1
ATOM 2214 C C . SER A 1 292 ? 2.213 -7.749 -15.235 1.00 98.06 292 SER A C 1
ATOM 2216 O O . SER A 1 292 ? 1.250 -7.570 -15.972 1.00 98.06 292 SER A O 1
ATOM 2218 N N . LYS A 1 293 ? 2.075 -8.088 -13.946 1.00 97.88 293 LYS A N 1
ATOM 2219 C CA . LYS A 1 293 ? 0.775 -8.229 -13.272 1.00 97.88 293 LYS A CA 1
ATOM 2220 C C . LYS A 1 293 ? 0.115 -6.905 -12.942 1.00 97.88 293 LYS A C 1
ATOM 2222 O O . LYS A 1 293 ? -1.108 -6.810 -12.973 1.00 97.88 293 LYS A O 1
ATOM 2227 N N . LEU A 1 294 ? 0.903 -5.878 -12.660 1.00 96.69 294 LEU A N 1
ATOM 2228 C CA . LEU A 1 294 ? 0.388 -4.545 -12.392 1.00 96.69 294 LEU A CA 1
ATOM 2229 C C . LEU A 1 294 ? -0.259 -3.925 -13.641 1.00 96.69 294 LEU A C 1
ATOM 2231 O O . LEU A 1 294 ? -1.366 -3.398 -13.554 1.00 96.69 294 LEU A O 1
ATOM 2235 N N . VAL A 1 295 ? 0.381 -4.056 -14.810 1.00 96.31 295 VAL A N 1
ATOM 2236 C CA . VAL A 1 295 ? -0.109 -3.513 -16.098 1.00 96.31 295 VAL A CA 1
ATOM 2237 C C . VAL A 1 295 ? -1.284 -4.295 -16.703 1.00 96.31 295 VAL A C 1
ATOM 2239 O O . VAL A 1 295 ? -1.799 -3.936 -17.767 1.00 96.31 295 VAL A O 1
ATOM 2242 N N . GLU A 1 296 ? -1.744 -5.356 -16.035 1.00 95.69 296 GLU A N 1
ATOM 2243 C CA . GLU A 1 296 ? -3.064 -5.945 -16.292 1.00 95.69 296 GLU A CA 1
ATOM 2244 C C . GLU A 1 296 ? -4.188 -5.033 -15.768 1.00 95.69 296 GLU A C 1
ATOM 2246 O O . GLU A 1 296 ? -5.327 -5.124 -16.228 1.00 95.69 296 GLU A O 1
ATOM 2251 N N . SER A 1 297 ? -3.884 -4.130 -14.828 1.00 94.31 297 SER A N 1
ATOM 2252 C CA . SER A 1 297 ? -4.840 -3.136 -14.356 1.00 94.31 297 SER A CA 1
ATOM 2253 C C . SER A 1 297 ? -5.087 -2.074 -15.427 1.00 94.31 297 SER A C 1
ATOM 2255 O O . SER A 1 297 ? -4.144 -1.400 -15.847 1.00 94.31 297 SER A O 1
ATOM 2257 N N . PRO A 1 298 ? -6.351 -1.805 -15.800 1.00 92.38 298 PRO A N 1
ATOM 2258 C CA . PRO A 1 298 ? -6.679 -0.733 -16.738 1.00 92.38 298 PRO A CA 1
ATOM 2259 C C . PRO A 1 298 ? -6.509 0.663 -16.120 1.00 92.38 298 PRO A C 1
ATOM 2261 O O . PRO A 1 298 ? -6.833 1.659 -16.756 1.00 92.38 298 PRO A O 1
ATOM 2264 N N . HIS A 1 299 ? -6.087 0.758 -14.856 1.00 92.38 299 HIS A N 1
ATOM 2265 C CA . HIS A 1 299 ? -5.964 2.021 -14.138 1.00 92.38 299 HIS A CA 1
ATOM 2266 C C . HIS A 1 299 ? -4.523 2.463 -13.923 1.00 92.38 299 HIS A C 1
ATOM 2268 O O . HIS A 1 299 ? -4.343 3.589 -13.466 1.00 92.38 299 HIS A O 1
ATOM 2274 N N . ILE A 1 300 ? -3.526 1.625 -14.228 1.00 94.19 300 ILE A N 1
ATOM 2275 C CA . ILE A 1 300 ? -2.126 2.056 -14.195 1.00 94.19 300 ILE A CA 1
ATOM 2276 C C . ILE A 1 300 ? -1.931 3.151 -15.239 1.00 94.19 300 ILE A C 1
ATOM 2278 O O . ILE A 1 300 ? -2.349 3.006 -16.386 1.00 94.19 300 ILE A O 1
ATOM 2282 N N . ARG A 1 301 ? -1.318 4.248 -14.802 1.00 93.69 301 ARG A N 1
ATOM 2283 C CA . ARG A 1 301 ? -0.935 5.378 -15.645 1.00 93.69 301 ARG A CA 1
ATOM 2284 C C . ARG A 1 301 ? 0.553 5.328 -15.962 1.00 93.69 301 ARG A C 1
ATOM 2286 O O . ARG A 1 301 ? 0.942 5.428 -17.113 1.00 93.69 301 ARG A O 1
ATOM 2293 N N . ILE A 1 302 ? 1.378 5.206 -14.927 1.00 94.94 302 ILE A N 1
ATOM 2294 C CA . ILE A 1 302 ? 2.832 5.309 -15.044 1.00 94.94 302 ILE A CA 1
ATOM 2295 C C . ILE A 1 302 ? 3.507 4.642 -13.846 1.00 94.94 302 ILE A C 1
ATOM 2297 O O . ILE A 1 302 ? 2.976 4.657 -12.735 1.00 94.94 302 ILE A O 1
ATOM 2301 N N . ILE A 1 303 ? 4.681 4.067 -14.081 1.00 96.75 303 ILE A N 1
ATOM 2302 C CA . ILE A 1 303 ? 5.590 3.516 -13.082 1.00 96.75 303 ILE A CA 1
ATOM 2303 C C . ILE A 1 303 ? 6.926 4.238 -13.253 1.00 96.75 303 ILE A C 1
ATOM 2305 O O . ILE A 1 303 ? 7.646 3.976 -14.210 1.00 96.75 303 ILE A O 1
ATOM 2309 N N . ILE A 1 304 ? 7.248 5.157 -12.350 1.00 96.25 304 ILE A N 1
ATOM 2310 C CA . ILE A 1 304 ? 8.480 5.947 -12.387 1.00 96.25 304 ILE A CA 1
ATOM 2311 C C . ILE A 1 304 ? 9.567 5.208 -11.608 1.00 96.25 304 ILE A C 1
ATOM 2313 O O . ILE A 1 304 ? 9.362 4.794 -10.463 1.00 96.25 304 ILE A O 1
ATOM 2317 N N . VAL A 1 305 ? 10.728 5.034 -12.237 1.00 97.19 305 VAL A N 1
ATOM 2318 C CA . VAL A 1 305 ? 11.899 4.373 -11.648 1.00 97.19 305 VAL A CA 1
ATOM 2319 C C . VAL A 1 305 ? 13.190 5.115 -11.990 1.00 97.19 305 VAL A C 1
ATOM 2321 O O . VAL A 1 305 ? 13.246 5.921 -12.919 1.00 97.19 305 VAL A O 1
ATOM 2324 N N . ASP A 1 306 ? 14.264 4.803 -11.264 1.00 96.81 306 ASP A N 1
ATOM 2325 C CA . ASP A 1 306 ? 15.607 5.268 -11.620 1.00 96.81 306 ASP A CA 1
ATOM 2326 C C . ASP A 1 306 ? 16.028 4.760 -13.025 1.00 96.81 306 ASP A C 1
ATOM 2328 O O . ASP A 1 306 ? 15.807 3.583 -13.331 1.00 96.81 306 ASP A O 1
ATOM 2332 N N . PRO A 1 307 ? 16.707 5.570 -13.867 1.00 95.31 307 PRO A N 1
ATOM 2333 C CA . PRO A 1 307 ? 17.165 5.177 -15.208 1.00 95.31 307 PRO A CA 1
ATOM 2334 C C . PRO A 1 307 ? 17.951 3.868 -15.301 1.00 95.31 307 PRO A C 1
ATOM 2336 O O . PRO A 1 307 ? 17.796 3.119 -16.268 1.00 95.31 307 PRO A O 1
ATOM 2339 N N . ARG A 1 308 ? 18.821 3.565 -14.331 1.00 95.94 308 ARG A N 1
ATOM 2340 C CA . ARG A 1 308 ? 19.575 2.302 -14.340 1.00 95.94 308 ARG A CA 1
ATOM 2341 C C . ARG A 1 308 ? 18.666 1.125 -14.016 1.00 95.94 308 ARG A C 1
ATOM 2343 O O . ARG A 1 308 ? 18.833 0.059 -14.602 1.00 95.94 308 ARG A O 1
ATOM 2350 N N . ILE A 1 309 ? 17.715 1.325 -13.108 1.00 97.38 309 ILE A N 1
ATOM 2351 C CA . ILE A 1 309 ? 16.736 0.312 -12.713 1.00 97.38 309 ILE A CA 1
ATOM 2352 C C . ILE A 1 309 ? 15.753 0.033 -13.855 1.00 97.38 309 ILE A C 1
ATOM 2354 O O . ILE A 1 309 ? 15.548 -1.133 -14.191 1.00 97.38 309 ILE A O 1
ATOM 2358 N N . GLY A 1 310 ? 15.217 1.075 -14.497 1.00 96.56 310 GLY A N 1
ATOM 2359 C CA . GLY A 1 310 ? 14.295 0.955 -15.629 1.00 96.56 310 GLY A CA 1
ATOM 2360 C C . GLY A 1 310 ? 14.867 0.098 -16.752 1.00 96.56 310 GLY A C 1
ATOM 2361 O O . GLY A 1 310 ? 14.271 -0.913 -17.116 1.00 96.56 310 GLY A O 1
ATOM 2362 N N . ARG A 1 311 ? 16.101 0.387 -17.190 1.00 96.00 311 ARG A N 1
ATOM 2363 C CA . ARG A 1 311 ? 16.800 -0.432 -18.198 1.00 96.00 311 ARG A CA 1
ATOM 2364 C C . ARG A 1 311 ? 16.955 -1.900 -17.794 1.00 96.00 311 ARG A C 1
ATOM 2366 O O . ARG A 1 311 ? 16.820 -2.785 -18.635 1.00 96.00 311 ARG A O 1
ATOM 2373 N N . MET A 1 312 ? 17.240 -2.178 -16.519 1.00 97.81 312 MET A N 1
ATOM 2374 C CA . MET A 1 312 ? 17.341 -3.558 -16.027 1.00 97.81 312 MET A CA 1
ATOM 2375 C C . MET A 1 312 ? 15.988 -4.277 -16.061 1.00 97.81 312 MET A C 1
ATOM 2377 O O . MET A 1 312 ? 15.936 -5.448 -16.437 1.00 97.81 312 MET A O 1
ATOM 2381 N N . ILE A 1 313 ? 14.911 -3.592 -15.669 1.00 98.06 313 ILE A N 1
ATOM 2382 C CA . ILE A 1 313 ? 13.546 -4.131 -15.673 1.00 98.06 313 ILE A CA 1
ATOM 2383 C C . ILE A 1 313 ? 13.084 -4.407 -17.105 1.00 98.06 313 ILE A C 1
ATOM 2385 O O . ILE A 1 313 ? 12.590 -5.499 -17.369 1.00 98.06 313 ILE A O 1
ATOM 2389 N N . GLU A 1 314 ? 13.287 -3.474 -18.036 1.00 97.25 314 GLU A N 1
ATOM 2390 C CA . GLU A 1 314 ? 12.933 -3.671 -19.445 1.00 97.25 314 GLU A CA 1
ATOM 2391 C C . GLU A 1 314 ? 13.694 -4.841 -20.068 1.00 97.25 314 GLU A C 1
ATOM 2393 O O . GLU A 1 314 ? 13.091 -5.704 -20.700 1.00 97.25 314 GLU A O 1
ATOM 2398 N N . ALA A 1 315 ? 15.011 -4.922 -19.855 1.00 98.00 315 ALA A N 1
ATOM 2399 C CA . ALA A 1 315 ? 15.805 -6.043 -20.351 1.00 98.00 315 ALA A CA 1
ATOM 2400 C C . ALA A 1 315 ? 15.307 -7.384 -19.781 1.00 98.00 315 ALA A C 1
ATOM 2402 O O . ALA A 1 315 ? 15.189 -8.369 -20.511 1.00 98.00 315 ALA A O 1
ATOM 2403 N N . ALA A 1 316 ? 14.963 -7.424 -18.489 1.00 98.38 316 ALA A N 1
ATOM 2404 C CA . ALA A 1 316 ? 14.366 -8.604 -17.875 1.00 98.38 316 ALA A CA 1
ATOM 2405 C C . ALA A 1 316 ? 12.989 -8.932 -18.478 1.00 98.38 316 ALA A C 1
ATOM 2407 O O . ALA A 1 316 ? 12.727 -10.098 -18.762 1.00 98.38 316 ALA A O 1
ATOM 2408 N N . ALA A 1 317 ? 12.143 -7.932 -18.733 1.00 98.31 317 ALA A N 1
ATOM 2409 C CA . ALA A 1 317 ? 10.836 -8.114 -19.357 1.00 98.31 317 ALA A CA 1
ATOM 2410 C C . ALA A 1 317 ? 10.951 -8.683 -20.780 1.00 98.31 317 ALA A C 1
ATOM 2412 O O . ALA A 1 317 ? 10.300 -9.686 -21.072 1.00 98.31 317 ALA A O 1
ATOM 2413 N N . ARG A 1 318 ? 11.829 -8.123 -21.629 1.00 98.38 318 ARG A N 1
ATOM 2414 C CA . ARG A 1 318 ? 12.102 -8.637 -22.987 1.00 98.38 318 ARG A CA 1
ATOM 2415 C C . ARG A 1 318 ? 12.535 -10.105 -22.960 1.00 98.38 318 ARG A C 1
ATOM 2417 O O . ARG A 1 318 ? 12.076 -10.893 -23.779 1.00 98.38 318 ARG A O 1
ATOM 2424 N N . ASN A 1 319 ? 13.376 -10.484 -21.995 1.00 98.31 319 ASN A N 1
ATOM 2425 C CA . ASN A 1 319 ? 13.842 -11.864 -21.847 1.00 98.31 319 ASN A CA 1
ATOM 2426 C C . ASN A 1 319 ? 12.746 -12.810 -21.332 1.00 98.31 319 ASN A C 1
ATOM 2428 O O . ASN A 1 319 ? 12.623 -13.932 -21.814 1.00 98.31 319 ASN A O 1
ATOM 2432 N N . MET A 1 320 ? 11.962 -12.384 -20.338 1.00 98.31 320 MET A N 1
ATOM 2433 C CA . MET A 1 320 ? 10.939 -13.223 -19.701 1.00 98.31 320 MET A CA 1
ATOM 2434 C C . MET A 1 320 ? 9.696 -13.424 -20.559 1.00 98.31 320 MET A C 1
ATOM 2436 O O . MET A 1 320 ? 9.068 -14.479 -20.486 1.00 98.31 320 MET A O 1
ATOM 2440 N N . PHE A 1 321 ? 9.321 -12.401 -21.321 1.00 98.19 321 PHE A N 1
ATOM 2441 C CA . PHE A 1 321 ? 8.067 -12.339 -22.064 1.00 98.19 321 PHE A CA 1
ATOM 2442 C C . PHE A 1 321 ? 8.322 -12.239 -23.571 1.00 98.19 321 PHE A C 1
ATOM 2444 O O . PHE A 1 321 ? 7.525 -11.663 -24.297 1.00 98.19 321 PHE A O 1
ATOM 2451 N N . SER A 1 322 ? 9.424 -12.815 -24.063 1.00 97.56 322 SER A N 1
ATOM 2452 C CA . SER A 1 322 ? 9.784 -12.795 -25.490 1.00 97.56 322 SER A CA 1
ATOM 2453 C C . SER A 1 322 ? 8.713 -13.414 -26.398 1.00 97.56 322 SER A C 1
ATOM 2455 O O . SER A 1 322 ? 8.567 -13.002 -27.546 1.00 97.56 322 SER A O 1
ATOM 2457 N N . ALA A 1 323 ? 7.933 -14.364 -25.875 1.00 97.19 323 ALA A N 1
ATOM 2458 C CA . ALA A 1 323 ? 6.790 -14.965 -26.561 1.00 97.19 323 ALA A CA 1
ATOM 2459 C C . ALA A 1 323 ? 5.522 -14.080 -26.563 1.00 97.19 323 ALA A C 1
ATOM 2461 O O . ALA A 1 323 ? 4.567 -14.404 -27.262 1.00 97.19 323 ALA A O 1
ATOM 2462 N N . ASP A 1 324 ? 5.503 -12.981 -25.801 1.00 98.06 324 ASP A N 1
ATOM 2463 C CA . ASP A 1 324 ? 4.398 -12.019 -25.704 1.00 98.06 324 ASP A CA 1
ATOM 2464 C C . ASP A 1 324 ? 4.918 -10.580 -25.920 1.00 98.06 324 ASP A C 1
ATOM 2466 O O . ASP A 1 324 ? 5.101 -9.800 -24.974 1.00 98.06 324 ASP A O 1
ATOM 2470 N N . PRO A 1 325 ? 5.194 -10.200 -27.181 1.00 97.00 325 PRO A N 1
ATOM 2471 C CA . PRO A 1 325 ? 5.731 -8.880 -27.497 1.00 97.00 325 PRO A CA 1
ATOM 2472 C C . PRO A 1 325 ? 4.756 -7.734 -27.172 1.00 97.00 325 PRO A C 1
ATOM 2474 O O . PRO A 1 325 ? 5.196 -6.596 -26.998 1.00 97.00 325 PRO A O 1
ATOM 2477 N N . ASP A 1 326 ? 3.449 -7.999 -27.074 1.00 97.50 326 ASP A N 1
ATOM 2478 C CA . ASP A 1 326 ? 2.456 -7.002 -26.662 1.00 97.50 326 ASP A CA 1
ATOM 2479 C C . ASP A 1 326 ? 2.579 -6.653 -25.179 1.00 97.50 326 ASP A C 1
ATOM 2481 O O . ASP A 1 326 ? 2.536 -5.472 -24.813 1.00 97.50 326 ASP A O 1
ATOM 2485 N N . LEU A 1 327 ? 2.785 -7.655 -24.321 1.00 96.31 327 LEU A N 1
ATOM 2486 C CA . LEU A 1 327 ? 3.057 -7.437 -22.904 1.00 96.31 327 LEU A CA 1
ATOM 2487 C C . LEU A 1 327 ? 4.360 -6.661 -22.696 1.00 96.31 327 LEU A C 1
ATOM 2489 O O . LEU A 1 327 ? 4.377 -5.703 -21.923 1.00 96.31 327 LEU A O 1
ATOM 2493 N N . VAL A 1 328 ? 5.424 -7.017 -23.422 1.00 97.25 328 VAL A N 1
ATOM 2494 C CA . VAL A 1 328 ? 6.708 -6.294 -23.388 1.00 97.25 328 VAL A CA 1
ATOM 2495 C C . VAL A 1 328 ? 6.510 -4.816 -23.737 1.00 97.25 328 VAL A C 1
ATOM 2497 O O . VAL A 1 328 ? 6.881 -3.945 -22.950 1.00 97.25 328 VAL A O 1
ATOM 2500 N N . ARG A 1 329 ? 5.821 -4.517 -24.850 1.00 95.75 329 ARG A N 1
ATOM 2501 C CA . ARG A 1 329 ? 5.492 -3.134 -25.244 1.00 95.75 329 ARG A CA 1
ATOM 2502 C C . ARG A 1 329 ? 4.665 -2.397 -24.195 1.00 95.75 329 ARG A C 1
ATOM 2504 O O . ARG A 1 329 ? 4.808 -1.186 -24.042 1.00 95.75 329 ARG A O 1
ATOM 2511 N N . ARG A 1 330 ? 3.757 -3.087 -23.500 1.00 94.94 330 ARG A N 1
ATOM 2512 C CA . ARG A 1 330 ? 2.944 -2.478 -22.440 1.00 94.94 330 ARG A CA 1
ATOM 2513 C C . ARG A 1 330 ? 3.788 -2.119 -21.222 1.00 94.94 330 ARG A C 1
ATOM 2515 O O . ARG A 1 330 ? 3.615 -1.029 -20.693 1.00 94.94 330 ARG A O 1
ATOM 2522 N N . ILE A 1 331 ? 4.695 -3.001 -20.806 1.00 95.75 331 ILE A N 1
ATOM 2523 C CA . ILE A 1 331 ? 5.631 -2.735 -19.708 1.00 95.75 331 ILE A CA 1
ATOM 2524 C C . ILE A 1 331 ? 6.518 -1.539 -20.063 1.00 95.75 331 ILE A C 1
ATOM 2526 O O . ILE A 1 331 ? 6.567 -0.588 -19.294 1.00 95.75 331 ILE A O 1
ATOM 2530 N N . GLU A 1 332 ? 7.135 -1.538 -21.244 1.00 94.44 332 GLU A N 1
ATOM 2531 C CA . GLU A 1 332 ? 8.021 -0.454 -21.706 1.00 94.44 332 GLU A CA 1
ATOM 2532 C C . GLU A 1 332 ? 7.308 0.898 -21.818 1.00 94.44 332 GLU A C 1
ATOM 2534 O O . GLU A 1 332 ? 7.888 1.935 -21.529 1.00 94.44 332 GLU A O 1
ATOM 2539 N N . ARG A 1 333 ? 6.020 0.906 -22.179 1.00 92.94 333 ARG A N 1
ATOM 2540 C CA . ARG A 1 333 ? 5.212 2.135 -22.219 1.00 92.94 333 ARG A CA 1
ATOM 2541 C C . ARG A 1 333 ? 4.876 2.686 -20.831 1.00 92.94 333 ARG A C 1
ATOM 2543 O O . ARG A 1 333 ? 4.634 3.884 -20.705 1.00 92.94 333 ARG A O 1
ATOM 2550 N N . MET A 1 334 ? 4.761 1.812 -19.832 1.00 93.19 334 MET A N 1
ATOM 2551 C CA . MET A 1 334 ? 4.319 2.171 -18.481 1.00 93.19 334 MET A CA 1
ATOM 2552 C C . MET A 1 334 ? 5.491 2.443 -17.540 1.00 93.19 334 MET A C 1
ATOM 2554 O O . MET A 1 334 ? 5.343 3.241 -16.620 1.00 93.19 334 MET A O 1
ATOM 2558 N N . VAL A 1 335 ? 6.636 1.784 -17.737 1.00 92.75 335 VAL A N 1
ATOM 2559 C CA . VAL A 1 335 ? 7.848 1.988 -16.936 1.00 92.75 335 VAL A CA 1
ATOM 2560 C C . VAL A 1 335 ? 8.606 3.188 -17.486 1.00 92.75 335 VAL A C 1
ATOM 2562 O O . VAL A 1 335 ? 9.359 3.078 -18.446 1.00 92.75 335 VAL A O 1
ATOM 2565 N N . CYS A 1 336 ? 8.423 4.335 -16.847 1.00 91.50 336 CYS A N 1
ATOM 2566 C CA . CYS A 1 336 ? 9.084 5.568 -17.226 1.00 91.50 336 CYS A CA 1
ATOM 2567 C C . CYS A 1 336 ? 10.332 5.784 -16.389 1.00 91.50 336 CYS A C 1
ATOM 2569 O O . CYS A 1 336 ? 10.337 5.656 -15.163 1.00 91.50 336 CYS A O 1
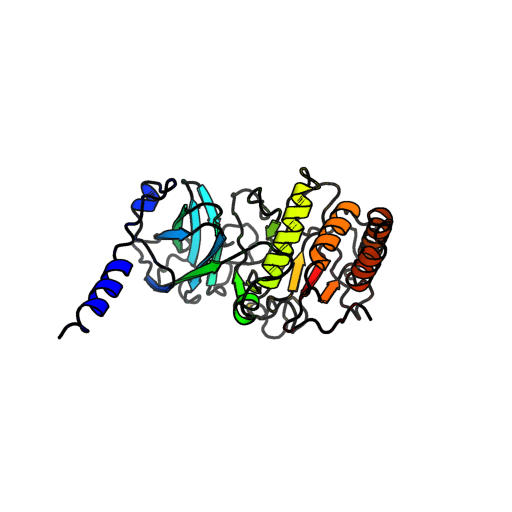ATOM 2571 N N . TRP A 1 337 ? 11.406 6.143 -17.068 1.00 85.94 337 TRP A N 1
ATOM 2572 C CA . TRP A 1 337 ? 12.672 6.458 -16.440 1.00 85.94 337 TRP A CA 1
ATOM 2573 C C . TRP A 1 337 ? 13.400 7.513 -17.271 1.00 85.94 337 TRP A C 1
ATOM 2575 O O . TRP A 1 337 ? 13.317 7.532 -18.495 1.00 85.94 337 TRP A O 1
ATOM 2585 N N . GLY A 1 338 ? 14.055 8.452 -16.595 1.00 75.62 338 GLY A N 1
ATOM 2586 C CA . GLY A 1 338 ? 14.533 9.690 -17.205 1.00 75.62 338 GLY A CA 1
ATOM 2587 C C . GLY A 1 338 ? 15.066 10.664 -16.158 1.00 75.62 338 GLY A C 1
ATOM 2588 O O . GLY A 1 338 ? 15.244 10.287 -14.999 1.00 75.62 338 GLY A O 1
ATOM 2589 N N . GLY A 1 339 ? 15.364 11.890 -16.590 1.00 74.56 339 GLY A N 1
ATOM 2590 C CA . GLY A 1 339 ? 15.839 12.963 -15.716 1.00 74.56 339 GLY A CA 1
ATOM 2591 C C . GLY A 1 339 ? 14.741 13.552 -14.825 1.00 74.56 339 GLY A C 1
ATOM 2592 O O . GLY A 1 339 ? 13.696 12.939 -14.582 1.00 74.56 339 GLY A O 1
ATOM 2593 N N . ASP A 1 340 ? 14.981 14.773 -14.350 1.00 78.62 340 ASP A N 1
ATOM 2594 C CA . ASP A 1 340 ? 14.084 15.465 -13.419 1.00 78.62 340 ASP A CA 1
ATOM 2595 C C . ASP A 1 340 ? 12.709 15.763 -14.054 1.00 78.62 340 ASP A C 1
ATOM 2597 O O . ASP A 1 340 ? 11.710 15.806 -13.339 1.00 78.62 340 ASP A O 1
ATOM 2601 N N . GLU A 1 341 ? 12.641 15.862 -15.388 1.00 76.00 341 GLU A N 1
ATOM 2602 C CA . GLU A 1 341 ? 11.432 16.180 -16.172 1.00 76.00 341 GLU A CA 1
ATOM 2603 C C . GLU A 1 341 ? 10.256 15.233 -15.892 1.00 76.00 341 GLU A C 1
ATOM 2605 O O . GLU A 1 341 ? 9.102 15.651 -15.848 1.00 76.00 341 GLU A O 1
ATOM 2610 N N . ILE A 1 342 ? 10.552 13.945 -15.703 1.00 78.31 342 ILE A N 1
ATOM 2611 C CA . ILE A 1 342 ? 9.547 12.911 -15.426 1.00 78.31 342 ILE A CA 1
ATOM 2612 C C . ILE A 1 342 ? 9.567 12.469 -13.959 1.00 78.31 342 ILE A C 1
ATOM 2614 O O . ILE A 1 342 ? 8.957 11.464 -13.604 1.00 78.31 342 ILE A O 1
ATOM 2618 N N . GLY A 1 343 ? 10.314 13.186 -13.114 1.00 78.12 343 GLY A N 1
ATOM 2619 C CA . GLY A 1 343 ? 10.450 12.892 -11.695 1.00 78.12 343 GLY A CA 1
ATOM 2620 C C . GLY A 1 343 ? 11.337 11.691 -11.369 1.00 78.12 343 GLY A C 1
ATOM 2621 O O . GLY A 1 343 ? 11.188 11.145 -10.289 1.00 78.12 343 GLY A O 1
ATOM 2622 N N . GLY A 1 344 ? 12.270 11.264 -12.233 1.00 81.12 344 GLY A N 1
ATOM 2623 C CA . GLY A 1 344 ? 13.104 10.071 -11.978 1.00 81.12 344 GLY A CA 1
ATOM 2624 C C . GLY A 1 344 ? 13.992 10.166 -10.725 1.00 81.12 344 GLY A C 1
ATOM 2625 O O . GLY A 1 344 ? 14.398 9.152 -10.148 1.00 81.12 344 GLY A O 1
ATOM 2626 N N . ARG A 1 345 ? 14.256 11.387 -10.253 1.00 89.56 345 ARG A N 1
ATOM 2627 C CA . ARG A 1 345 ? 15.020 11.665 -9.035 1.00 89.56 345 ARG A CA 1
ATOM 2628 C C . ARG A 1 345 ? 14.385 11.012 -7.804 1.00 89.56 345 ARG A C 1
ATOM 2630 O O . ARG A 1 345 ? 13.174 11.030 -7.643 1.00 89.56 345 ARG A O 1
ATOM 2637 N N . PHE A 1 346 ? 15.220 10.478 -6.912 1.00 91.56 346 PHE A N 1
ATOM 2638 C CA . PHE A 1 346 ? 14.843 9.823 -5.646 1.00 91.56 346 PHE A CA 1
ATOM 2639 C C . PHE A 1 346 ? 14.180 8.437 -5.767 1.00 91.56 346 PHE A C 1
ATOM 2641 O O . PHE A 1 346 ? 13.944 7.793 -4.751 1.00 91.56 346 PHE A O 1
ATOM 2648 N N . HIS A 1 347 ? 14.049 7.879 -6.973 1.00 95.62 347 HIS A N 1
ATOM 2649 C CA . HIS A 1 347 ? 13.488 6.535 -7.200 1.00 95.62 347 HIS A CA 1
ATOM 2650 C C . HIS A 1 347 ? 14.532 5.402 -7.162 1.00 95.62 347 HIS A C 1
ATOM 2652 O O . HIS A 1 347 ? 14.326 4.301 -7.674 1.00 95.62 347 HIS A O 1
ATOM 2658 N N . HIS A 1 348 ? 15.683 5.642 -6.531 1.00 95.19 348 HIS A N 1
ATOM 2659 C CA . HIS A 1 348 ? 16.762 4.658 -6.374 1.00 95.19 348 HIS A CA 1
ATOM 2660 C C . HIS A 1 348 ? 16.532 3.672 -5.210 1.00 95.19 348 HIS A C 1
ATOM 2662 O O . HIS A 1 348 ? 17.394 2.842 -4.909 1.00 95.19 348 HIS A O 1
ATOM 2668 N N . HIS A 1 349 ? 15.407 3.789 -4.503 1.00 93.88 349 HIS A N 1
ATOM 2669 C CA . HIS A 1 349 ? 15.054 2.939 -3.363 1.00 93.88 349 HIS A CA 1
ATOM 2670 C C . HIS A 1 349 ? 13.607 2.419 -3.410 1.00 93.88 349 HIS A C 1
ATOM 2672 O O . HIS A 1 349 ? 13.270 1.478 -2.697 1.00 93.88 349 HIS A O 1
ATOM 2678 N N . HIS A 1 350 ? 12.772 2.968 -4.290 1.00 95.75 350 HIS A N 1
ATOM 2679 C CA . HIS A 1 350 ? 11.398 2.544 -4.546 1.00 95.75 350 HIS A CA 1
ATOM 2680 C C . HIS A 1 350 ? 11.012 2.869 -5.999 1.00 95.75 350 HIS A C 1
ATOM 2682 O O . HIS A 1 350 ? 11.664 3.690 -6.643 1.00 95.75 350 HIS A O 1
ATOM 2688 N N . MET A 1 351 ? 9.963 2.225 -6.500 1.00 97.06 351 MET A N 1
ATOM 2689 C CA . MET A 1 351 ? 9.228 2.589 -7.709 1.00 97.06 351 MET A CA 1
ATOM 2690 C C . MET A 1 351 ? 7.998 3.410 -7.316 1.00 97.06 351 MET A C 1
ATOM 2692 O O . MET A 1 351 ? 7.313 3.053 -6.357 1.00 97.06 351 MET A O 1
ATOM 2696 N N . HIS A 1 352 ? 7.705 4.475 -8.053 1.00 96.50 352 HIS A N 1
ATOM 2697 C CA . HIS A 1 352 ? 6.489 5.263 -7.866 1.00 96.50 352 HIS A CA 1
ATOM 2698 C C . HIS A 1 352 ? 5.444 4.840 -8.888 1.00 96.50 352 HIS A C 1
ATOM 2700 O O . HIS A 1 352 ? 5.668 4.904 -10.093 1.00 96.50 352 HIS A O 1
ATOM 2706 N N . ILE A 1 353 ? 4.295 4.388 -8.414 1.00 96.62 353 ILE A N 1
ATOM 2707 C CA . ILE A 1 353 ? 3.252 3.771 -9.225 1.00 96.62 353 ILE A CA 1
ATOM 2708 C C . ILE A 1 353 ? 2.029 4.668 -9.176 1.00 96.62 353 ILE A C 1
ATOM 2710 O O . ILE A 1 353 ? 1.360 4.746 -8.150 1.00 96.62 353 ILE A O 1
ATOM 2714 N N . SER A 1 354 ? 1.694 5.298 -10.292 1.00 95.50 354 SER A N 1
ATOM 2715 C CA . SER A 1 354 ? 0.543 6.186 -10.391 1.00 95.50 354 SER A CA 1
ATOM 2716 C C . SER A 1 354 ? -0.610 5.522 -11.131 1.00 95.50 354 SER A C 1
ATOM 2718 O O . SER A 1 354 ? -0.434 4.861 -12.159 1.00 95.50 354 SER A O 1
ATOM 2720 N N . PHE A 1 355 ? -1.816 5.755 -10.627 1.00 94.50 355 PHE A N 1
ATOM 2721 C CA . PHE A 1 355 ? -3.073 5.296 -11.195 1.00 94.50 355 PHE A CA 1
ATOM 2722 C C . PHE A 1 355 ? -3.933 6.491 -11.630 1.00 94.50 355 PHE A C 1
ATOM 2724 O O . PHE A 1 355 ? -3.938 7.542 -10.983 1.00 94.50 355 PHE A O 1
ATOM 2731 N N . PHE A 1 356 ? -4.711 6.341 -12.704 1.00 89.38 356 PHE A N 1
ATOM 2732 C CA . PHE A 1 356 ? -5.632 7.384 -13.176 1.00 89.38 356 PHE A CA 1
ATOM 2733 C C . PHE A 1 356 ? -6.715 7.710 -12.143 1.00 89.38 356 PHE A C 1
ATOM 2735 O O . PHE A 1 356 ? -7.268 6.805 -11.526 1.00 89.38 356 PHE A O 1
ATOM 2742 N N . PHE A 1 357 ? -7.124 8.982 -12.033 1.00 76.75 357 PHE A N 1
ATOM 2743 C CA . PHE A 1 357 ? -8.331 9.375 -11.285 1.00 76.75 357 PHE A CA 1
ATOM 2744 C C . PHE A 1 357 ? -9.633 9.008 -12.010 1.00 76.75 357 PHE A C 1
ATOM 2746 O O . PHE A 1 357 ? -10.635 8.675 -11.363 1.00 76.75 357 PHE A O 1
ATOM 2753 N N . GLY A 1 358 ? -9.610 9.046 -13.339 1.00 69.44 358 GLY A N 1
ATOM 2754 C CA . GLY A 1 358 ? -10.744 8.806 -14.226 1.00 69.44 358 GLY A CA 1
ATOM 2755 C C . GLY A 1 358 ? -10.670 7.461 -14.959 1.00 69.44 358 GLY A C 1
ATOM 2756 O O . GLY A 1 358 ? -9.912 6.579 -14.540 1.00 69.44 358 GLY A O 1
ATOM 2757 N N . PRO A 1 359 ? -11.479 7.276 -16.018 1.00 66.50 359 PRO A N 1
ATOM 2758 C CA . PRO A 1 359 ? -11.210 6.242 -17.013 1.00 66.50 359 PRO A CA 1
ATOM 2759 C C . PRO A 1 359 ? -9.809 6.450 -17.621 1.00 66.50 359 PRO A C 1
ATOM 2761 O O . PRO A 1 359 ? -9.345 7.591 -17.677 1.00 66.50 359 PRO A O 1
ATOM 2764 N N . PRO A 1 360 ? -9.119 5.375 -18.034 1.00 71.19 360 PRO A N 1
ATOM 2765 C CA . PRO A 1 360 ? -7.803 5.493 -18.653 1.00 71.19 360 PRO A CA 1
ATOM 2766 C C . P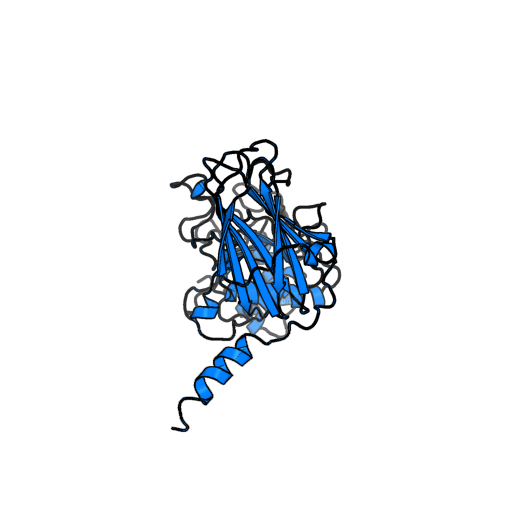RO A 1 360 ? -7.874 6.330 -19.932 1.00 71.19 360 PRO A C 1
ATOM 2768 O O . PRO A 1 360 ? -8.728 6.084 -20.782 1.00 71.19 360 PRO A O 1
ATOM 2771 N N . THR A 1 361 ? -6.969 7.299 -20.074 1.00 69.69 361 THR A N 1
ATOM 2772 C CA . THR A 1 361 ? -6.847 8.142 -21.278 1.00 69.69 361 THR A CA 1
ATOM 2773 C C . THR A 1 361 ? -5.825 7.600 -22.281 1.00 69.69 361 THR A C 1
ATOM 2775 O O . THR A 1 361 ? -5.671 8.157 -23.361 1.00 69.69 361 THR A O 1
ATOM 2778 N N . GLY A 1 362 ? -5.154 6.485 -21.963 1.00 60.19 362 GLY A N 1
ATOM 2779 C CA . GLY A 1 362 ? -4.135 5.876 -22.826 1.00 60.19 362 GLY A CA 1
ATOM 2780 C C . GLY A 1 362 ? -2.754 6.537 -22.743 1.00 60.19 362 GLY A C 1
ATOM 2781 O O . GLY A 1 362 ? -1.880 6.210 -23.541 1.00 60.19 362 GLY A O 1
ATOM 2782 N N . GLU A 1 363 ? -2.543 7.435 -21.782 1.00 60.22 363 GLU A N 1
ATOM 2783 C CA . GLU A 1 363 ? -1.252 8.085 -21.543 1.00 60.22 363 GLU A CA 1
ATOM 2784 C C . GLU A 1 363 ? -0.224 7.098 -20.960 1.00 60.22 363 GLU A C 1
ATOM 2786 O O . GLU A 1 363 ? -0.532 6.336 -20.044 1.00 60.22 363 GLU A O 1
ATOM 2791 N N . GLY A 1 364 ? 0.992 7.123 -21.512 1.00 61.94 364 GLY A N 1
ATOM 2792 C CA . GLY A 1 364 ? 2.201 6.466 -20.999 1.00 61.94 364 GLY A CA 1
ATOM 2793 C C . GLY A 1 364 ? 3.361 7.467 -20.996 1.00 61.94 364 GLY A C 1
ATOM 2794 O O . GLY A 1 364 ? 3.104 8.666 -21.018 1.00 61.94 364 GLY A O 1
ATOM 2795 N N . CYS A 1 365 ? 4.618 7.014 -21.013 1.00 73.31 365 CYS A N 1
ATOM 2796 C CA . CYS A 1 365 ? 5.820 7.876 -20.951 1.00 73.31 365 CYS A CA 1
ATOM 2797 C C . CYS A 1 365 ? 6.057 8.846 -22.137 1.00 73.31 365 CYS A C 1
ATOM 2799 O O . CYS A 1 365 ? 7.204 9.233 -22.348 1.00 73.31 365 CYS A O 1
ATOM 2801 N N . ALA A 1 366 ? 5.045 9.148 -22.955 1.00 52.25 366 ALA A N 1
ATOM 2802 C CA . ALA A 1 366 ? 5.192 9.867 -24.222 1.00 52.25 366 ALA A CA 1
ATOM 2803 C C . ALA A 1 366 ? 5.648 11.321 -24.046 1.00 52.25 366 ALA A C 1
ATOM 2805 O O . ALA A 1 366 ? 5.061 12.019 -23.187 1.00 52.25 366 ALA A O 1
#

Sequence (366 aa):
MARFALACLAAAIVAAISLSPVPDETAEAAACPFRAPGNHGERLTSSKLTDCFRVRARPGQLTTVTVTFDNTAVDMNLRVIQGGRVRGLSDCDAPIGWGCTGGRETLSMYGFLARTATVYRVEVFAYAHNPFPGPYRLGISTARFNASAACNGLARYCRQRLAFPVPWNGASYFHNDGVSGANTGSLPQYRWGQRRALEAFFYAANFTARRFANEPPLGMVDIGGVQARTPGFELSPQRPRHPQGTHLGNDLDVAYYRRAGANNAAPVCPNSGGYCTGPPRIDARVNAFFISKLVESPHIRIIIVDPRIGRMIEAAARNMFSADPDLVRRIERMVCWGGDEIGGRFHHHHMHISFFFGPPTGEGCA

Radius of gyration: 22.09 Å; chains: 1; bounding box: 82×45×64 Å

Foldseek 3Di:
DPPPVVVVVVVVVVVPPPPDDFPFQDPVLVPAAEDDADKDKDWADLVGQKHKYKYKDAAQKKKKKKKFAQLVQFQKWKFKDTSNATFDTQCPVPPPCPQRPDSLDRMYMAIDHDRHTGMIMMMMGTDPVRSRMTMIMIHMDMDRAALDLEDDDDLVQQQDKDQDHATDDPDDQFDDPLAQLEHEAERSQQRIARRNQNSLLSNLNRVLCVVVVPWHRKYWYGAAGPQLWAAPCSVPVVDHPDPGPPRSRQKIWIFAGFPDDHSHLDFQADDDQQAHPDQGRGPLLSRLSSLLSNLSRQFWAAKAAHPNSLVSNLVNNCVVVVVPVVSSVSSNQRYDYDPPVVPNGNRRRTIMIGTDPDGDPPHGND

pLDDT: mean 82.6, std 16.67, range [33.62, 98.5]